Protein AF-A0A7S0SX17-F1 (afdb_monomer_lite)

Organism: NCBI:txid81844

Structure (mmCIF, N/CA/C/O backbone):
data_AF-A0A7S0SX17-F1
#
_entry.id   AF-A0A7S0SX17-F1
#
loop_
_atom_site.group_PDB
_atom_site.id
_atom_site.type_symbol
_atom_site.label_atom_id
_atom_site.label_alt_id
_atom_site.label_comp_id
_atom_site.label_asym_id
_atom_site.label_entity_id
_atom_site.label_seq_id
_atom_site.pdbx_PDB_ins_code
_atom_site.Cartn_x
_atom_site.Cartn_y
_atom_site.Cartn_z
_atom_site.occupancy
_atom_site.B_iso_or_equiv
_atom_site.auth_seq_id
_atom_site.auth_comp_id
_atom_site.auth_asym_id
_atom_site.auth_atom_id
_atom_site.pdbx_PDB_model_num
ATOM 1 N N . VAL A 1 1 ? 35.924 -8.357 -34.038 1.00 33.41 1 VAL A N 1
ATOM 2 C CA . VAL A 1 1 ? 34.863 -8.885 -33.149 1.00 33.41 1 VAL A CA 1
ATOM 3 C C . VAL A 1 1 ? 35.330 -8.650 -31.724 1.00 33.41 1 VAL A C 1
ATOM 5 O O . VAL A 1 1 ? 36.345 -9.215 -31.348 1.00 33.41 1 VAL A O 1
ATOM 8 N N . SER A 1 2 ? 34.709 -7.716 -31.000 1.00 33.75 2 SER A N 1
ATOM 9 C CA . SER A 1 2 ? 35.083 -7.429 -29.608 1.00 33.75 2 SER A CA 1
ATOM 10 C C . SER A 1 2 ? 34.476 -8.499 -28.704 1.00 33.75 2 SER A C 1
ATOM 12 O O . SER A 1 2 ? 33.278 -8.756 -28.789 1.00 33.75 2 SER A O 1
ATOM 14 N N . THR A 1 3 ? 35.296 -9.130 -27.869 1.00 36.25 3 THR A N 1
ATOM 15 C CA . THR A 1 3 ? 34.893 -10.142 -26.879 1.00 36.25 3 THR A CA 1
ATOM 16 C C . THR A 1 3 ? 34.515 -9.526 -25.528 1.00 36.25 3 THR A C 1
ATOM 18 O O . THR A 1 3 ? 34.265 -10.255 -24.573 1.00 36.25 3 THR A O 1
ATOM 21 N N . SER A 1 4 ? 34.457 -8.191 -25.426 1.00 41.22 4 SER A N 1
ATOM 22 C CA . SER A 1 4 ? 34.081 -7.502 -24.190 1.00 41.22 4 SER A CA 1
ATOM 23 C C . SER A 1 4 ? 32.562 -7.577 -23.961 1.00 41.22 4 SER A C 1
ATOM 25 O O . SER A 1 4 ? 31.801 -6.985 -24.733 1.00 41.22 4 SER A O 1
ATOM 27 N N . PRO A 1 5 ? 32.090 -8.237 -22.885 1.00 44.00 5 PRO A N 1
ATOM 28 C CA . PRO A 1 5 ? 30.663 -8.351 -22.576 1.00 44.00 5 PRO A CA 1
ATOM 29 C C . PRO A 1 5 ? 30.039 -7.026 -22.106 1.00 44.00 5 PRO A C 1
ATOM 31 O O . PRO A 1 5 ? 28.820 -6.940 -21.943 1.00 44.00 5 PRO A O 1
ATOM 34 N N . TYR A 1 6 ? 30.849 -5.986 -21.897 1.00 50.62 6 TYR A N 1
ATOM 35 C CA . TYR A 1 6 ? 30.407 -4.699 -21.363 1.00 50.62 6 TYR A CA 1
ATOM 36 C C . TYR A 1 6 ? 30.163 -3.628 -22.433 1.00 50.62 6 TYR A C 1
ATOM 38 O O . TYR A 1 6 ? 29.635 -2.575 -22.102 1.00 50.62 6 TYR A O 1
ATOM 46 N N . LEU A 1 7 ? 30.492 -3.888 -23.711 1.00 53.47 7 LEU A N 1
ATOM 47 C CA . LEU A 1 7 ? 30.305 -2.940 -24.826 1.00 53.47 7 LEU A CA 1
ATOM 48 C C . LEU A 1 7 ? 30.772 -1.504 -24.506 1.00 53.47 7 LEU A C 1
ATOM 50 O O . LEU A 1 7 ? 30.196 -0.550 -25.015 1.00 53.47 7 LEU A O 1
ATOM 54 N N . HIS A 1 8 ? 31.805 -1.326 -23.677 1.00 56.25 8 HIS A N 1
ATOM 55 C CA . HIS A 1 8 ? 32.422 -0.015 -23.494 1.00 56.25 8 HIS A CA 1
ATOM 56 C C . HIS A 1 8 ? 33.220 0.306 -24.762 1.00 56.25 8 HIS A C 1
ATOM 58 O O . HIS A 1 8 ? 34.218 -0.377 -25.024 1.00 56.25 8 HIS A O 1
ATOM 64 N N . PRO A 1 9 ? 32.804 1.285 -25.585 1.00 53.62 9 PRO A N 1
ATOM 65 C CA . PRO A 1 9 ? 33.668 1.744 -26.652 1.00 53.62 9 PRO A CA 1
ATOM 66 C C . PRO A 1 9 ? 34.863 2.464 -26.001 1.00 53.62 9 PRO A C 1
ATOM 68 O O . PRO A 1 9 ? 34.672 3.161 -24.999 1.00 53.62 9 PRO A O 1
ATOM 71 N N . PRO A 1 10 ? 36.088 2.311 -26.532 1.00 53.56 10 PRO A N 1
ATOM 72 C CA . PRO A 1 10 ? 37.210 3.175 -26.182 1.00 53.56 10 PRO A CA 1
ATOM 73 C C . PRO A 1 10 ? 36.786 4.647 -26.204 1.00 53.56 10 PRO A C 1
ATOM 75 O O . PRO A 1 10 ? 36.028 5.063 -27.088 1.00 53.56 10 PRO A O 1
ATOM 78 N N . VAL A 1 11 ? 37.254 5.432 -25.233 1.00 54.94 11 VAL A N 1
ATOM 79 C CA . VAL A 1 11 ? 36.989 6.873 -25.197 1.00 54.94 11 VAL A CA 1
ATOM 80 C C . VAL A 1 11 ? 37.566 7.488 -26.474 1.00 54.94 11 VAL A C 1
ATOM 82 O O . VAL A 1 11 ? 38.657 7.127 -26.905 1.00 54.94 11 VAL A O 1
ATOM 85 N N . LEU A 1 12 ? 36.833 8.420 -27.094 1.00 51.59 12 LEU A N 1
ATOM 86 C CA . LEU A 1 12 ? 37.165 9.022 -28.397 1.00 51.59 12 LEU A CA 1
ATOM 87 C C . LEU A 1 12 ? 38.611 9.569 -28.489 1.00 51.59 12 LEU A C 1
ATOM 89 O O . LEU A 1 12 ? 39.134 9.711 -29.589 1.00 51.59 12 LEU A O 1
ATOM 93 N N . GLY A 1 13 ? 39.247 9.874 -27.351 1.00 53.47 13 GLY A N 1
ATOM 94 C CA . GLY A 1 13 ? 40.634 10.342 -27.261 1.00 53.47 13 GLY A CA 1
ATOM 95 C C . GLY A 1 13 ? 41.709 9.297 -27.589 1.00 53.47 13 GLY A C 1
ATOM 96 O O . GLY A 1 13 ? 42.813 9.694 -27.945 1.00 53.47 13 GLY A O 1
ATOM 97 N N . ASP A 1 14 ? 41.388 8.000 -27.546 1.00 52.31 14 ASP A N 1
ATOM 98 C CA . ASP A 1 14 ? 42.347 6.904 -27.779 1.00 52.31 14 ASP A CA 1
ATOM 99 C C . ASP A 1 14 ? 42.343 6.385 -29.229 1.00 52.31 14 ASP A C 1
ATOM 101 O O . ASP A 1 14 ? 43.085 5.464 -29.575 1.00 52.31 14 ASP A O 1
ATOM 105 N N . VAL A 1 15 ? 41.493 6.943 -30.100 1.00 53.69 15 VAL A N 1
ATOM 106 C CA . VAL A 1 15 ? 41.284 6.436 -31.462 1.00 53.69 15 VAL A CA 1
ATOM 107 C C . VAL A 1 15 ? 41.756 7.470 -32.482 1.00 53.69 15 VAL A C 1
ATOM 109 O O . VAL A 1 15 ? 41.119 8.498 -32.692 1.00 53.69 15 VAL A O 1
ATOM 112 N N . GLY A 1 16 ? 42.893 7.181 -33.122 1.00 54.28 16 GLY A N 1
ATOM 113 C CA . GLY A 1 16 ? 43.602 8.092 -34.031 1.00 54.28 16 GLY A CA 1
ATOM 114 C C . GLY A 1 16 ? 42.870 8.472 -35.327 1.00 54.28 16 GLY A C 1
ATOM 115 O O . GLY A 1 16 ? 43.316 9.390 -36.009 1.00 54.28 16 GLY A O 1
ATOM 116 N N . ASP A 1 17 ? 41.746 7.827 -35.661 1.00 59.91 17 ASP A N 1
ATOM 117 C CA . ASP A 1 17 ? 40.923 8.162 -36.830 1.00 59.91 17 ASP A CA 1
ATOM 118 C C . ASP A 1 17 ? 39.440 8.331 -36.446 1.00 59.91 17 ASP A C 1
ATOM 120 O O . ASP A 1 17 ? 38.758 7.397 -36.015 1.00 59.91 17 ASP A O 1
ATOM 124 N N . LYS A 1 18 ? 38.926 9.555 -36.634 1.00 56.97 18 LYS A N 1
ATOM 125 C CA . LYS A 1 18 ? 37.533 9.941 -36.352 1.00 56.97 18 LYS A CA 1
ATOM 126 C C . LYS A 1 18 ? 36.523 9.227 -37.257 1.00 56.97 18 LYS A C 1
ATOM 128 O O . LYS A 1 18 ? 35.355 9.126 -36.884 1.00 56.97 18 LYS A O 1
ATOM 133 N N . MET A 1 19 ? 36.942 8.738 -38.427 1.00 57.16 19 MET A N 1
ATOM 134 C CA . MET A 1 19 ? 36.066 8.056 -39.388 1.00 57.16 19 MET A CA 1
ATOM 135 C C . MET A 1 19 ? 35.830 6.583 -39.041 1.00 57.16 19 MET A C 1
ATOM 137 O O . MET A 1 19 ? 34.776 6.043 -39.382 1.00 57.16 19 MET A O 1
ATOM 141 N N . THR A 1 20 ? 36.765 5.946 -38.332 1.00 60.31 20 THR A N 1
ATOM 142 C CA . THR A 1 20 ? 36.686 4.537 -37.905 1.00 60.31 20 THR A CA 1
ATOM 143 C C . THR A 1 20 ? 36.453 4.380 -36.405 1.00 60.31 20 THR A C 1
ATOM 145 O O . THR A 1 20 ? 36.571 3.275 -35.874 1.00 60.31 20 THR A O 1
ATOM 148 N N . ALA A 1 21 ? 36.141 5.477 -35.710 1.00 64.94 21 ALA A N 1
ATOM 149 C CA . ALA A 1 21 ? 35.932 5.461 -34.274 1.00 64.94 21 ALA A CA 1
ATOM 150 C C . ALA A 1 21 ? 34.792 4.495 -33.882 1.00 64.94 21 ALA A C 1
ATOM 152 O O . ALA A 1 21 ? 33.734 4.488 -34.525 1.00 64.94 21 ALA A O 1
ATOM 153 N N . PRO A 1 22 ? 34.989 3.675 -32.833 1.00 71.00 22 PRO A N 1
ATOM 154 C CA . PRO A 1 22 ? 33.958 2.787 -32.327 1.00 71.00 22 PRO A CA 1
ATOM 155 C C . PRO A 1 22 ? 32.771 3.613 -31.827 1.00 71.00 22 PRO A C 1
ATOM 157 O O . PRO A 1 22 ? 32.936 4.637 -31.165 1.00 71.00 22 PRO A O 1
ATOM 160 N N . TRP A 1 23 ? 31.562 3.155 -32.140 1.00 77.12 23 TRP A N 1
ATOM 161 C CA . TRP A 1 23 ? 30.321 3.793 -31.721 1.00 77.12 23 TRP A CA 1
ATOM 162 C C . TRP A 1 23 ? 29.440 2.808 -30.962 1.00 77.12 23 TRP A C 1
ATOM 164 O O . TRP A 1 23 ? 29.492 1.598 -31.179 1.00 77.12 23 TRP A O 1
ATOM 174 N N . VAL A 1 24 ? 28.602 3.353 -30.085 1.00 77.38 24 VAL A N 1
ATOM 175 C CA . VAL A 1 24 ? 27.534 2.627 -29.401 1.00 77.38 24 VAL A CA 1
ATOM 176 C C . VAL A 1 24 ? 26.257 3.440 -29.539 1.00 77.38 24 VAL A C 1
ATOM 178 O O . VAL A 1 24 ? 26.271 4.662 -29.398 1.00 77.38 24 VAL A O 1
ATOM 181 N N . ILE A 1 25 ? 25.164 2.751 -29.845 1.00 82.44 25 ILE A N 1
ATOM 182 C CA . ILE A 1 25 ? 23.817 3.316 -29.903 1.00 82.44 25 ILE A CA 1
ATOM 183 C C . ILE A 1 25 ? 22.886 2.439 -29.082 1.00 82.44 25 ILE A C 1
ATOM 185 O O . ILE A 1 25 ? 23.048 1.218 -29.046 1.00 82.44 25 ILE A O 1
ATOM 189 N N . VAL A 1 26 ? 21.885 3.061 -28.471 1.00 83.50 26 VAL A N 1
ATOM 190 C CA . VAL A 1 26 ? 20.726 2.347 -27.943 1.00 83.50 26 VAL A CA 1
ATOM 191 C C . VAL A 1 26 ? 19.595 2.534 -28.942 1.00 83.50 26 VAL A C 1
ATOM 193 O O . VAL A 1 26 ? 19.266 3.662 -29.319 1.00 83.50 26 VAL A O 1
ATOM 196 N N . ALA A 1 27 ? 19.024 1.429 -29.405 1.00 86.44 27 ALA A N 1
ATOM 197 C CA . ALA A 1 27 ? 17.946 1.436 -30.377 1.00 86.44 27 ALA A CA 1
ATOM 198 C C . ALA A 1 27 ? 16.878 0.408 -29.992 1.00 86.44 27 ALA A C 1
ATOM 200 O O . ALA A 1 27 ? 17.189 -0.662 -29.472 1.00 86.44 27 ALA A O 1
ATOM 201 N N . GLN A 1 28 ? 15.624 0.753 -30.248 1.00 86.00 28 GLN A N 1
ATOM 202 C CA . GLN A 1 28 ? 14.467 -0.112 -30.084 1.00 86.00 28 GLN A CA 1
ATOM 203 C C . GLN A 1 28 ? 14.167 -0.780 -31.421 1.00 86.00 28 GLN A C 1
ATOM 205 O O . GLN A 1 28 ? 14.070 -0.099 -32.439 1.00 86.00 28 GLN A O 1
ATOM 210 N N . SER A 1 29 ? 13.997 -2.098 -31.428 1.00 87.19 29 SER A N 1
ATOM 211 C CA . SER A 1 29 ? 13.509 -2.788 -32.620 1.00 87.19 29 SER A CA 1
ATOM 212 C C . SER A 1 29 ? 12.057 -2.403 -32.900 1.00 87.19 29 SER A C 1
ATOM 214 O O . SER A 1 29 ? 11.239 -2.416 -31.982 1.00 87.19 29 SER A O 1
ATOM 216 N N . LEU A 1 30 ? 11.734 -2.074 -34.151 1.00 84.88 30 LEU A N 1
ATOM 217 C CA . LEU A 1 30 ? 10.350 -1.818 -34.573 1.00 84.88 30 LEU A CA 1
ATOM 218 C C . LEU A 1 30 ? 9.567 -3.119 -34.798 1.00 84.88 30 LEU A C 1
ATOM 220 O O . LEU A 1 30 ? 8.344 -3.127 -34.711 1.00 84.88 30 LEU A O 1
ATOM 224 N N . TRP A 1 31 ? 10.282 -4.222 -35.030 1.00 77.06 31 TRP A N 1
ATOM 225 C CA . TRP A 1 31 ? 9.727 -5.555 -35.263 1.00 77.06 31 TRP A CA 1
ATOM 226 C C . TRP A 1 31 ? 10.228 -6.549 -34.209 1.00 77.06 31 TRP A C 1
ATOM 228 O O . TRP A 1 31 ? 11.266 -6.340 -33.582 1.00 77.06 31 TRP A O 1
ATOM 238 N N . HIS A 1 32 ? 9.534 -7.673 -34.021 1.00 70.12 32 HIS A N 1
ATOM 239 C CA . HIS A 1 32 ? 9.945 -8.699 -33.048 1.00 70.12 32 HIS A CA 1
ATOM 240 C C . HIS A 1 32 ? 11.244 -9.441 -33.426 1.00 70.12 32 HIS A C 1
ATOM 242 O O . HIS A 1 32 ? 11.773 -10.197 -32.613 1.00 70.12 32 HIS A O 1
ATOM 248 N N . GLY A 1 33 ? 11.777 -9.224 -34.631 1.00 74.12 33 GLY A N 1
ATOM 249 C CA . GLY A 1 33 ? 13.029 -9.812 -35.097 1.00 74.12 33 GLY A CA 1
ATOM 250 C C . GLY A 1 33 ? 13.364 -9.410 -36.536 1.00 74.12 33 GLY A C 1
ATOM 251 O O . GLY A 1 33 ? 12.630 -8.617 -37.130 1.00 74.12 33 GLY A O 1
ATOM 252 N N . PRO A 1 34 ? 14.477 -9.925 -37.089 1.00 81.50 34 PRO A N 1
ATOM 253 C CA . PRO A 1 34 ? 14.842 -9.703 -38.482 1.00 81.50 34 PRO A CA 1
ATOM 254 C C . PRO A 1 34 ? 13.783 -10.268 -39.436 1.00 81.50 34 PRO A C 1
ATOM 256 O O . PRO A 1 34 ? 13.166 -11.295 -39.148 1.00 81.50 34 PRO A O 1
ATOM 259 N N . ASP A 1 35 ? 13.594 -9.620 -40.582 1.00 85.25 35 ASP A N 1
ATOM 260 C CA . ASP A 1 35 ? 12.734 -10.121 -41.652 1.00 85.25 35 ASP A CA 1
ATOM 261 C C . ASP A 1 35 ? 13.340 -11.352 -42.361 1.00 85.25 35 ASP A C 1
ATOM 263 O O . ASP A 1 35 ? 14.441 -11.813 -42.049 1.00 85.25 35 ASP A O 1
ATOM 267 N N . GLN A 1 36 ? 12.632 -11.880 -43.366 1.00 86.12 36 GLN A N 1
ATOM 268 C CA . GLN A 1 36 ? 13.098 -13.023 -44.168 1.00 86.12 36 GLN A CA 1
ATOM 269 C C . GLN A 1 36 ? 14.420 -12.754 -44.913 1.00 86.12 36 GLN A C 1
ATOM 271 O O . GLN A 1 36 ? 15.071 -13.690 -45.372 1.00 86.12 36 GLN A O 1
ATOM 276 N N . THR A 1 37 ? 14.830 -11.489 -45.032 1.00 86.31 37 THR A N 1
ATOM 277 C CA . THR A 1 37 ? 16.087 -11.055 -45.655 1.00 86.31 37 THR A CA 1
ATOM 278 C C . THR A 1 37 ? 17.178 -10.723 -44.631 1.00 86.31 37 THR A C 1
ATOM 280 O O . THR A 1 37 ? 18.261 -10.275 -45.008 1.00 86.31 37 THR A O 1
ATOM 283 N N . GLY A 1 38 ? 16.919 -10.951 -43.338 1.00 84.12 38 GLY A N 1
ATOM 284 C CA . GLY A 1 38 ? 17.841 -10.657 -42.242 1.00 84.12 38 GLY A CA 1
ATOM 285 C C . GLY A 1 38 ? 17.944 -9.170 -41.892 1.00 84.12 38 GLY A C 1
ATOM 286 O O . GLY A 1 38 ? 18.874 -8.780 -41.184 1.00 84.12 38 GLY A O 1
ATOM 287 N N . LYS A 1 39 ? 17.026 -8.324 -42.373 1.00 86.69 39 LYS A N 1
ATOM 288 C CA . LYS A 1 39 ? 16.999 -6.890 -42.055 1.00 86.69 39 LYS A CA 1
ATOM 289 C C . LYS A 1 39 ? 16.200 -6.640 -40.786 1.00 86.69 39 LYS A C 1
ATOM 291 O O . LYS A 1 39 ? 15.155 -7.241 -40.570 1.00 86.69 39 LYS A O 1
ATOM 296 N N . LEU A 1 40 ? 16.683 -5.709 -39.970 1.00 86.88 40 LEU A N 1
ATOM 297 C CA . LEU A 1 40 ? 16.018 -5.260 -38.754 1.00 86.88 40 LEU A CA 1
ATOM 298 C C . LEU A 1 40 ? 15.850 -3.746 -38.813 1.00 86.88 40 LEU A C 1
ATOM 300 O O . LEU A 1 40 ? 16.839 -3.017 -38.907 1.00 86.88 40 LEU A O 1
ATOM 304 N N . GLU A 1 41 ? 14.612 -3.273 -38.736 1.00 89.88 41 GLU A N 1
ATOM 305 C CA . GLU A 1 41 ? 14.352 -1.847 -38.569 1.00 89.88 41 GLU A CA 1
ATOM 306 C C . GLU A 1 41 ? 14.377 -1.475 -37.093 1.00 89.88 41 GLU A C 1
ATOM 308 O O . GLU A 1 41 ? 13.789 -2.152 -36.244 1.00 89.88 41 GLU A O 1
ATOM 313 N N . VAL A 1 42 ? 15.059 -0.374 -36.789 1.00 90.00 42 VAL A N 1
ATOM 314 C CA . VAL A 1 42 ? 15.241 0.095 -35.420 1.00 90.00 42 VAL A CA 1
ATOM 315 C C . VAL A 1 42 ? 14.974 1.593 -35.321 1.00 90.00 42 VAL A C 1
ATOM 317 O O . VAL A 1 42 ? 15.343 2.371 -36.201 1.00 90.00 42 VAL A O 1
ATOM 320 N N . LYS A 1 43 ? 14.372 2.012 -34.210 1.00 89.06 43 LYS A N 1
ATOM 321 C CA . LYS A 1 43 ? 14.251 3.406 -33.788 1.00 89.06 43 LYS A CA 1
ATOM 322 C C . LYS A 1 43 ? 15.385 3.727 -32.825 1.00 89.06 43 LYS A C 1
ATOM 324 O O . LYS A 1 43 ? 15.522 3.082 -31.789 1.00 89.06 43 LYS A O 1
ATOM 329 N N . LEU A 1 44 ? 16.198 4.731 -33.142 1.00 87.75 44 LEU A N 1
ATOM 330 C CA . LEU A 1 44 ? 17.251 5.180 -32.231 1.00 87.75 44 LEU A CA 1
ATOM 331 C C . LEU A 1 44 ? 16.625 5.819 -30.982 1.00 87.75 44 LEU A C 1
ATOM 333 O O . LEU A 1 44 ? 15.793 6.717 -31.101 1.00 87.75 44 LEU A O 1
ATOM 337 N N . LEU A 1 45 ? 17.029 5.352 -29.800 1.00 81.81 45 LEU A N 1
ATOM 338 C CA . LEU A 1 45 ? 16.655 5.941 -28.509 1.00 81.81 45 LEU A CA 1
ATOM 339 C C . LEU A 1 45 ? 17.695 6.964 -28.031 1.00 81.81 45 LEU A C 1
ATOM 341 O O . LEU A 1 45 ? 17.381 7.851 -27.246 1.00 81.81 45 LEU A O 1
ATOM 345 N N . THR A 1 46 ? 18.930 6.862 -28.527 1.00 82.06 46 THR A N 1
ATOM 346 C CA . THR A 1 46 ? 20.002 7.845 -28.318 1.00 82.06 46 THR A CA 1
ATOM 347 C C . THR A 1 46 ? 20.255 8.666 -29.584 1.00 82.06 46 THR A C 1
ATOM 349 O O . THR A 1 46 ? 20.011 8.164 -30.686 1.00 82.06 46 THR A O 1
ATOM 352 N N . PRO A 1 47 ? 20.810 9.890 -29.477 1.00 83.31 47 PRO A N 1
ATOM 353 C CA . PRO A 1 47 ? 21.222 10.665 -30.644 1.00 83.31 47 PRO A CA 1
ATOM 354 C C . PRO A 1 47 ? 22.124 9.858 -31.583 1.00 83.31 47 PRO A C 1
ATOM 356 O O . PRO A 1 47 ? 22.998 9.111 -31.137 1.00 83.31 47 PRO A O 1
ATOM 359 N N . LYS A 1 48 ? 21.925 10.021 -32.895 1.00 83.75 48 LYS A N 1
ATOM 360 C CA . LYS A 1 48 ? 22.752 9.358 -33.908 1.00 83.75 48 LYS A CA 1
ATOM 361 C C . LYS A 1 48 ? 24.214 9.821 -33.763 1.00 83.75 48 LYS A C 1
ATOM 363 O O . LYS A 1 48 ? 24.454 11.032 -33.782 1.00 83.75 48 LYS A O 1
ATOM 368 N N . PRO A 1 49 ? 25.192 8.904 -33.644 1.00 80.44 49 PRO A N 1
ATOM 369 C CA . PRO A 1 49 ? 26.604 9.262 -33.602 1.00 80.44 49 PRO A CA 1
ATOM 370 C C . PRO A 1 49 ? 27.009 10.096 -34.819 1.00 80.44 49 PRO A C 1
ATOM 372 O O . PRO A 1 49 ? 26.530 9.868 -35.931 1.00 80.44 49 PRO A O 1
ATOM 375 N N . ARG A 1 50 ? 27.924 11.051 -34.612 1.00 74.56 50 ARG A N 1
ATOM 376 C CA . ARG A 1 50 ? 28.394 11.961 -35.673 1.00 74.56 50 ARG A CA 1
ATOM 377 C C . ARG A 1 50 ? 29.122 11.236 -36.813 1.00 74.56 50 ARG A C 1
ATOM 379 O O . ARG A 1 50 ? 29.194 11.765 -37.918 1.00 74.56 50 ARG A O 1
ATOM 386 N N . HIS A 1 51 ? 29.642 10.037 -36.548 1.00 76.44 51 HIS A N 1
ATOM 387 C CA . HIS A 1 51 ? 30.420 9.226 -37.484 1.00 76.44 51 HIS A CA 1
ATOM 388 C C . HIS A 1 51 ? 30.010 7.747 -37.392 1.00 76.44 51 HIS A C 1
ATOM 390 O O . HIS A 1 51 ? 29.383 7.326 -36.421 1.00 76.44 51 HIS A O 1
ATOM 396 N N . GLY A 1 52 ? 30.356 6.952 -38.407 1.00 74.88 52 GLY A N 1
ATOM 397 C CA . GLY A 1 52 ? 30.280 5.484 -38.362 1.00 74.88 52 GLY A CA 1
ATOM 398 C C . GLY A 1 52 ? 28.891 4.839 -38.496 1.00 74.88 52 GLY A C 1
ATOM 399 O O . GLY A 1 52 ? 28.833 3.671 -38.880 1.00 74.88 52 GLY A O 1
ATOM 400 N N . VAL A 1 53 ? 27.794 5.571 -38.249 1.00 80.25 53 VAL A N 1
ATOM 401 C CA . VAL A 1 53 ? 26.410 5.063 -38.361 1.00 80.25 53 VAL A CA 1
ATOM 402 C C . VAL A 1 53 ? 25.732 5.557 -39.642 1.00 80.25 53 VAL A C 1
ATOM 404 O O . VAL A 1 53 ? 25.497 6.756 -39.826 1.00 80.25 53 VAL A O 1
ATOM 407 N N . ARG A 1 54 ? 25.362 4.626 -40.526 1.00 83.31 54 ARG A N 1
ATOM 408 C CA . ARG A 1 54 ? 24.609 4.898 -41.770 1.00 83.31 54 ARG A CA 1
ATOM 409 C C . ARG A 1 54 ? 23.118 4.584 -41.598 1.00 83.31 54 ARG A C 1
ATOM 411 O O . ARG A 1 54 ? 22.726 3.951 -40.629 1.00 83.31 54 ARG A O 1
ATOM 418 N N . ASN A 1 55 ? 22.281 5.033 -42.539 1.00 84.12 55 ASN A N 1
ATOM 419 C CA . ASN A 1 55 ? 20.841 4.710 -42.526 1.00 84.12 55 ASN A CA 1
ATOM 420 C C . ASN A 1 55 ? 20.580 3.221 -42.814 1.00 84.12 55 ASN A C 1
ATOM 422 O O . ASN A 1 55 ? 19.603 2.659 -42.340 1.00 84.12 55 ASN A O 1
ATOM 426 N N . THR A 1 56 ? 21.477 2.584 -43.569 1.00 85.12 56 THR A N 1
ATOM 427 C CA . THR A 1 56 ? 21.487 1.142 -43.814 1.00 85.12 56 THR A CA 1
ATOM 428 C C . THR A 1 56 ? 22.917 0.658 -43.651 1.00 85.12 56 THR A C 1
ATOM 430 O O . THR A 1 56 ? 23.839 1.224 -44.245 1.00 85.12 56 THR A O 1
ATOM 433 N N . GLN A 1 57 ? 23.119 -0.350 -42.809 1.00 85.31 57 GLN A N 1
ATOM 434 C CA . GLN A 1 57 ? 24.445 -0.834 -42.454 1.00 85.31 57 GLN A CA 1
ATOM 435 C C . GLN A 1 57 ? 24.377 -2.299 -42.052 1.00 85.31 57 GLN A C 1
ATOM 437 O O . GLN A 1 57 ? 23.530 -2.685 -41.250 1.00 85.31 57 GLN A O 1
ATOM 442 N N . SER A 1 58 ? 25.301 -3.097 -42.576 1.00 83.62 58 SER A N 1
ATOM 443 C CA . SER A 1 58 ? 25.488 -4.464 -42.108 1.00 83.62 58 SER A CA 1
ATOM 444 C C . SER A 1 58 ? 26.171 -4.443 -40.745 1.00 83.62 58 SER A C 1
ATOM 446 O O . SER A 1 58 ? 27.234 -3.837 -40.581 1.00 83.62 58 SER A O 1
ATOM 448 N N . VAL A 1 59 ? 25.564 -5.118 -39.775 1.00 80.56 59 VAL A N 1
ATOM 449 C CA . VAL A 1 59 ? 26.142 -5.367 -38.454 1.00 80.56 59 VAL A CA 1
ATOM 450 C C . VAL A 1 59 ? 26.309 -6.870 -38.279 1.00 80.56 59 VAL A C 1
ATOM 452 O O . VAL A 1 59 ? 25.425 -7.643 -38.631 1.00 80.56 59 VAL A O 1
ATOM 455 N N . TYR A 1 60 ? 27.463 -7.292 -37.768 1.00 79.06 60 TYR A N 1
ATOM 456 C CA . TYR A 1 60 ? 27.782 -8.717 -37.618 1.00 79.06 60 TYR A CA 1
ATOM 457 C C . TYR A 1 60 ? 27.332 -9.289 -36.271 1.00 79.06 60 TYR A C 1
ATOM 459 O O . TYR A 1 60 ? 27.167 -10.495 -36.134 1.00 79.06 60 TYR A O 1
ATOM 467 N N . ALA A 1 61 ? 27.155 -8.426 -35.271 1.00 74.44 61 ALA A N 1
ATOM 468 C CA . ALA A 1 61 ? 26.671 -8.794 -33.951 1.00 74.44 61 ALA A CA 1
ATOM 469 C C . ALA A 1 61 ? 25.936 -7.605 -33.328 1.00 74.44 61 ALA A C 1
ATOM 471 O O . ALA A 1 61 ? 26.363 -6.458 -33.474 1.00 74.44 61 ALA A O 1
ATOM 472 N N . ALA A 1 62 ? 24.855 -7.894 -32.611 1.00 78.06 62 ALA A N 1
ATOM 473 C CA . ALA A 1 62 ? 24.110 -6.929 -31.819 1.00 78.06 62 ALA A CA 1
ATOM 474 C C . ALA A 1 62 ? 23.740 -7.567 -30.478 1.00 78.06 62 ALA A C 1
ATOM 476 O O . ALA A 1 62 ? 23.469 -8.766 -30.405 1.00 78.06 62 ALA A O 1
ATOM 477 N N . ARG A 1 63 ? 23.728 -6.766 -29.412 1.00 78.00 63 ARG A N 1
ATOM 478 C CA . ARG A 1 63 ? 23.225 -7.196 -28.108 1.00 78.00 63 ARG A CA 1
ATOM 479 C C . ARG A 1 63 ? 21.766 -6.784 -28.000 1.00 78.00 63 ARG A C 1
ATOM 481 O O . ARG A 1 63 ? 21.465 -5.597 -28.056 1.00 78.00 63 ARG A O 1
ATOM 488 N N . ALA A 1 64 ? 20.891 -7.763 -27.823 1.00 78.44 64 ALA A N 1
ATOM 489 C CA . ALA A 1 64 ? 19.472 -7.542 -27.593 1.00 78.44 64 ALA A CA 1
ATOM 490 C C . ALA A 1 64 ? 19.095 -7.982 -26.176 1.00 78.44 64 ALA A C 1
ATOM 492 O O . ALA A 1 64 ? 19.665 -8.927 -25.630 1.00 78.44 64 ALA A O 1
ATOM 493 N N . PHE A 1 65 ? 18.125 -7.295 -25.589 1.00 79.81 65 PHE A N 1
ATOM 494 C CA . PHE A 1 65 ? 17.430 -7.712 -24.378 1.00 79.81 65 PHE A CA 1
ATOM 495 C C . PHE A 1 65 ? 15.961 -7.315 -24.521 1.00 79.81 65 PHE A C 1
ATOM 497 O O . PHE A 1 65 ? 15.647 -6.339 -25.203 1.00 79.81 65 PHE A O 1
ATOM 504 N N . ASN A 1 66 ? 15.056 -8.085 -23.919 1.00 80.88 66 ASN A N 1
ATOM 505 C CA . ASN A 1 66 ? 13.649 -7.710 -23.902 1.00 80.88 66 ASN A CA 1
ATOM 506 C C . ASN A 1 66 ? 13.420 -6.688 -22.786 1.00 80.88 66 ASN A C 1
ATOM 508 O O . ASN A 1 66 ? 13.576 -7.009 -21.611 1.00 80.88 66 ASN A O 1
ATOM 512 N N . ALA A 1 67 ? 13.050 -5.473 -23.175 1.00 79.00 67 ALA A N 1
ATOM 513 C CA . ALA A 1 67 ? 12.623 -4.414 -22.269 1.00 79.00 67 ALA A CA 1
ATOM 514 C C . ALA A 1 67 ? 11.356 -3.711 -22.768 1.00 79.00 67 ALA A C 1
ATOM 516 O O . ALA A 1 67 ? 11.129 -2.561 -22.413 1.00 79.00 67 ALA A O 1
ATOM 517 N N . GLY A 1 68 ? 10.542 -4.383 -23.596 1.00 79.50 68 GLY A N 1
ATOM 518 C CA . GLY A 1 68 ? 9.312 -3.802 -24.150 1.00 79.50 68 GLY A CA 1
ATOM 519 C C . GLY A 1 68 ? 8.394 -3.281 -23.046 1.00 79.50 68 GLY A C 1
ATOM 520 O O . GLY A 1 68 ? 8.141 -2.086 -22.981 1.00 79.50 68 GLY A O 1
ATOM 521 N N . ASN A 1 69 ? 8.048 -4.151 -22.092 1.00 79.94 69 ASN A N 1
ATOM 522 C CA . ASN A 1 69 ? 7.203 -3.781 -20.953 1.00 79.94 69 ASN A CA 1
ATOM 523 C C . ASN A 1 69 ? 7.786 -2.613 -20.145 1.00 79.94 69 ASN A C 1
ATOM 525 O O . ASN A 1 69 ? 7.065 -1.695 -19.785 1.00 79.94 69 ASN A O 1
ATOM 529 N N . THR A 1 70 ? 9.096 -2.618 -19.891 1.00 81.00 70 THR A N 1
ATOM 530 C CA . THR A 1 70 ? 9.761 -1.547 -19.136 1.00 81.00 70 THR A CA 1
ATOM 531 C C . THR A 1 70 ? 9.759 -0.219 -19.900 1.00 81.00 70 THR A C 1
ATOM 533 O O . THR A 1 70 ? 9.590 0.839 -19.302 1.00 81.00 70 THR A O 1
ATOM 536 N N . LEU A 1 71 ? 9.931 -0.245 -21.225 1.00 81.38 71 LEU A N 1
ATOM 537 C CA . LEU A 1 71 ? 9.827 0.953 -22.061 1.00 81.38 71 LEU A CA 1
ATOM 538 C C . LEU A 1 71 ? 8.393 1.485 -22.100 1.00 81.38 71 LEU A C 1
ATOM 540 O O . LEU A 1 71 ? 8.206 2.697 -22.017 1.00 81.38 71 LEU A O 1
ATOM 544 N N . ASP A 1 72 ? 7.402 0.599 -22.176 1.00 83.88 72 ASP A N 1
ATOM 545 C CA . ASP A 1 72 ? 5.989 0.969 -22.119 1.00 83.88 72 ASP A CA 1
ATOM 546 C C . ASP A 1 72 ? 5.631 1.561 -20.748 1.00 83.88 72 ASP A C 1
ATOM 548 O O . ASP 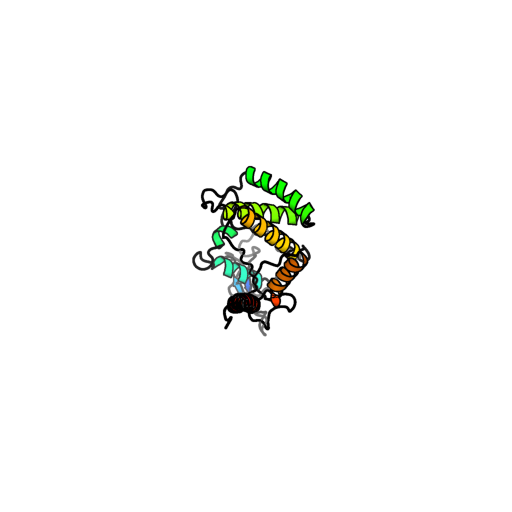A 1 72 ? 4.931 2.568 -20.673 1.00 83.88 72 ASP A O 1
ATOM 552 N N . GLU A 1 73 ? 6.165 1.008 -19.656 1.00 84.62 73 GLU A N 1
ATOM 553 C CA . GLU A 1 73 ? 6.055 1.582 -18.310 1.00 84.62 73 GLU A CA 1
ATOM 554 C C . GLU A 1 73 ? 6.636 2.999 -18.260 1.00 84.62 73 GLU A C 1
ATOM 556 O O . GLU A 1 73 ? 5.948 3.918 -17.819 1.00 84.62 73 GLU A O 1
ATOM 561 N N . PHE A 1 74 ? 7.858 3.212 -18.762 1.00 84.19 74 PHE A N 1
ATOM 562 C CA . PHE A 1 74 ? 8.457 4.549 -18.813 1.00 84.19 74 PHE A CA 1
ATOM 563 C C . PHE A 1 74 ? 7.648 5.522 -19.669 1.00 84.19 74 PHE A C 1
ATOM 565 O O . PHE A 1 74 ? 7.470 6.671 -19.270 1.00 84.19 74 PHE A O 1
ATOM 572 N N . ALA A 1 75 ? 7.148 5.078 -20.823 1.00 84.56 75 ALA A N 1
ATOM 573 C CA . ALA A 1 75 ? 6.304 5.895 -21.685 1.00 84.56 75 ALA A CA 1
ATOM 574 C C . ALA A 1 75 ? 4.997 6.278 -20.980 1.00 84.56 75 ALA A C 1
ATOM 576 O O . ALA A 1 75 ? 4.600 7.441 -21.027 1.00 84.56 75 ALA A O 1
ATOM 577 N N . ASN A 1 76 ? 4.378 5.332 -20.269 1.00 84.62 76 ASN A N 1
ATOM 578 C CA . ASN A 1 76 ? 3.190 5.585 -19.463 1.00 84.62 76 ASN A CA 1
ATOM 579 C C . ASN A 1 76 ? 3.478 6.616 -18.374 1.00 84.62 76 ASN A C 1
ATOM 581 O O . ASN A 1 76 ? 2.729 7.580 -18.280 1.00 84.62 76 ASN A O 1
ATOM 585 N N . VAL A 1 77 ? 4.564 6.459 -17.602 1.00 83.12 77 VAL A N 1
ATOM 586 C CA . VAL A 1 77 ? 4.970 7.422 -16.560 1.00 83.12 77 VAL A CA 1
ATOM 587 C C . VAL A 1 77 ? 5.237 8.807 -17.150 1.00 83.12 77 VAL A C 1
ATOM 589 O O . VAL A 1 77 ? 4.781 9.803 -16.595 1.00 83.12 77 VAL A O 1
ATOM 592 N N . ALA A 1 78 ? 5.939 8.885 -18.281 1.00 83.25 78 ALA A N 1
ATOM 593 C CA . ALA A 1 78 ? 6.263 10.150 -18.938 1.00 83.25 78 ALA A CA 1
ATOM 594 C C . ALA A 1 78 ? 5.031 10.872 -19.510 1.00 83.25 78 ALA A C 1
ATOM 596 O O . ALA A 1 78 ? 5.052 12.093 -19.640 1.00 83.25 78 ALA A O 1
ATOM 597 N N . ALA A 1 79 ? 3.976 10.130 -19.852 1.00 84.56 79 ALA A N 1
ATOM 598 C CA . ALA A 1 79 ? 2.711 10.672 -20.338 1.00 84.56 79 ALA A CA 1
ATOM 599 C C . ALA A 1 79 ? 1.701 10.984 -19.216 1.00 84.56 79 ALA A C 1
ATOM 601 O O . ALA A 1 79 ? 0.604 11.457 -19.512 1.00 84.56 79 ALA A O 1
ATOM 602 N N . MET A 1 80 ? 2.022 10.705 -17.944 1.00 82.69 80 MET A N 1
ATOM 603 C CA . MET A 1 80 ? 1.113 10.993 -16.830 1.00 82.69 80 MET A CA 1
ATOM 604 C C . MET A 1 80 ? 0.976 12.500 -16.615 1.00 82.69 80 MET A C 1
ATOM 606 O O . MET A 1 80 ? 1.964 13.225 -16.518 1.00 82.69 80 MET A O 1
ATOM 610 N N . GLU A 1 81 ? -0.264 12.956 -16.452 1.00 80.12 81 GLU A N 1
ATOM 611 C CA . GLU A 1 81 ? -0.581 14.334 -16.088 1.00 80.12 81 GLU A CA 1
ATOM 612 C C . GLU A 1 81 ? -1.273 14.394 -14.725 1.00 80.12 81 GLU A C 1
ATOM 614 O O . GLU A 1 81 ? -1.946 13.459 -14.292 1.00 80.12 81 GLU A O 1
ATOM 619 N N . MET A 1 82 ? -1.182 15.549 -14.067 1.00 77.25 82 MET A N 1
ATOM 620 C CA . MET A 1 82 ? -1.835 15.812 -12.779 1.00 77.25 82 MET A CA 1
ATOM 621 C C . MET A 1 82 ? -3.347 15.603 -12.779 1.00 77.25 82 MET A C 1
ATOM 623 O O . MET A 1 82 ? -3.935 15.225 -11.767 1.00 77.25 82 MET A O 1
ATOM 627 N N . THR A 1 83 ? -3.972 15.871 -13.918 1.00 81.44 83 THR A N 1
ATOM 628 C CA . THR A 1 83 ? -5.415 15.762 -14.142 1.00 81.44 83 THR A CA 1
ATOM 629 C C . THR A 1 83 ? -5.882 14.309 -14.169 1.00 81.44 83 THR A C 1
ATOM 631 O O . THR A 1 83 ? -7.000 14.015 -13.752 1.00 81.44 83 THR A O 1
ATOM 634 N N . THR A 1 84 ? -5.027 13.400 -14.636 1.00 80.06 84 THR A N 1
ATOM 635 C CA . THR A 1 84 ? -5.321 11.970 -14.776 1.00 80.06 84 THR A CA 1
ATOM 636 C C . THR A 1 84 ? -4.775 11.151 -13.607 1.00 80.06 84 THR A C 1
ATOM 638 O O . THR A 1 84 ? -5.366 10.132 -13.251 1.00 80.06 84 THR A O 1
ATOM 641 N N . PHE A 1 85 ? -3.710 11.622 -12.949 1.00 80.38 85 PHE A N 1
ATOM 642 C CA . PHE A 1 85 ? -3.049 10.951 -11.829 1.00 80.38 85 PHE A CA 1
ATOM 643 C C . PHE A 1 85 ? -2.815 11.910 -10.648 1.00 80.38 85 PHE A C 1
ATOM 645 O O . PHE A 1 85 ? -1.693 12.361 -10.419 1.00 80.38 85 PHE A O 1
ATOM 652 N N . PRO A 1 86 ? -3.841 12.193 -9.826 1.00 80.88 86 PRO A N 1
ATOM 653 C CA . PRO A 1 86 ? -3.736 13.169 -8.736 1.00 80.88 86 PRO A CA 1
ATOM 654 C C . PRO A 1 86 ? -2.724 12.779 -7.646 1.00 80.88 86 PRO A C 1
ATOM 656 O O . PRO A 1 86 ? -2.226 13.643 -6.932 1.00 80.88 86 PRO A O 1
ATOM 659 N N . LEU A 1 87 ? -2.383 11.490 -7.524 1.00 83.56 87 LEU A N 1
ATOM 660 C CA . LEU A 1 87 ? -1.378 11.007 -6.568 1.00 83.56 87 LEU A CA 1
ATOM 661 C C . LEU A 1 87 ? 0.068 11.172 -7.061 1.00 83.56 87 LEU A C 1
ATOM 663 O O . LEU A 1 87 ? 0.999 10.982 -6.281 1.00 83.56 87 LEU A O 1
ATOM 667 N N . PHE A 1 88 ? 0.272 11.518 -8.334 1.00 78.75 88 PHE A N 1
ATOM 668 C CA . PHE A 1 88 ? 1.586 11.548 -8.973 1.00 78.75 88 PHE A CA 1
ATOM 669 C C . PHE A 1 88 ? 2.626 12.429 -8.249 1.00 78.75 88 PHE A C 1
ATOM 671 O O . PHE A 1 88 ? 3.720 11.920 -7.995 1.00 78.75 88 PHE A O 1
ATOM 678 N N . PRO A 1 89 ? 2.333 13.675 -7.809 1.00 74.81 89 PRO A N 1
ATOM 679 C CA . PRO A 1 89 ? 3.312 14.501 -7.093 1.00 74.81 89 PRO A CA 1
ATOM 680 C C . PRO A 1 89 ? 3.732 13.910 -5.765 1.00 74.81 89 PRO A C 1
ATOM 682 O O . PRO A 1 89 ? 4.824 14.181 -5.292 1.00 74.81 89 PRO A O 1
ATOM 685 N N . HIS A 1 90 ? 2.853 13.127 -5.150 1.00 79.38 90 HIS A N 1
ATOM 686 C CA . HIS A 1 90 ? 3.111 12.530 -3.850 1.00 79.38 90 HIS A CA 1
ATOM 687 C C . HIS A 1 90 ? 3.920 11.235 -3.965 1.00 79.38 90 HIS A C 1
ATOM 689 O O . HIS A 1 90 ? 4.444 10.760 -2.964 1.00 79.38 90 HIS A O 1
ATOM 695 N N . ILE A 1 91 ? 4.011 10.659 -5.170 1.00 82.44 91 ILE A N 1
ATOM 696 C CA . ILE A 1 91 ? 4.754 9.426 -5.450 1.00 82.44 91 ILE A CA 1
ATOM 697 C C . ILE A 1 91 ? 6.104 9.722 -6.114 1.00 82.44 91 ILE A C 1
ATOM 699 O O . ILE A 1 91 ? 7.106 9.134 -5.718 1.00 82.44 91 ILE A O 1
ATOM 703 N N . LEU A 1 92 ? 6.137 10.602 -7.122 1.00 80.00 92 LEU A N 1
ATOM 704 C CA . LEU A 1 92 ? 7.345 10.914 -7.903 1.00 80.00 92 LEU A CA 1
ATOM 705 C C . LEU A 1 92 ? 7.910 12.317 -7.643 1.00 80.00 92 LEU A C 1
ATOM 707 O O . LEU A 1 92 ? 8.997 12.631 -8.128 1.00 80.00 92 LEU A O 1
ATOM 711 N N . GLY A 1 93 ? 7.182 13.172 -6.922 1.00 76.38 93 GLY A N 1
ATOM 712 C CA . GLY A 1 93 ? 7.663 14.492 -6.523 1.00 76.38 93 GLY A CA 1
ATOM 713 C C . GLY A 1 93 ? 8.504 14.454 -5.247 1.00 76.38 93 GLY A C 1
ATOM 714 O O . GLY A 1 93 ? 8.718 13.406 -4.638 1.00 76.38 93 GLY A O 1
ATOM 715 N N . GLY A 1 94 ? 8.991 15.626 -4.837 1.00 75.75 94 GLY A N 1
ATOM 716 C CA . GLY A 1 94 ? 9.619 15.780 -3.525 1.00 75.75 94 GLY A CA 1
ATOM 717 C C . GLY A 1 94 ? 8.615 15.529 -2.390 1.00 75.75 94 GLY A C 1
ATOM 718 O O . GLY A 1 94 ? 7.409 15.700 -2.598 1.00 75.75 94 GLY A O 1
ATOM 719 N N . PRO A 1 95 ? 9.084 15.137 -1.193 1.00 76.00 95 PRO A N 1
ATOM 720 C CA . PRO A 1 95 ? 8.204 14.942 -0.047 1.00 76.00 95 PRO A CA 1
ATOM 721 C C . PRO A 1 95 ? 7.431 16.234 0.257 1.00 76.00 95 PRO A C 1
ATOM 723 O O . PRO A 1 95 ? 7.992 17.328 0.219 1.00 76.00 95 PRO A O 1
ATOM 726 N N . LEU A 1 96 ? 6.135 16.103 0.554 1.00 76.69 96 LEU A N 1
ATOM 727 C CA . LEU A 1 96 ? 5.284 17.230 0.955 1.00 76.69 96 LEU A CA 1
ATOM 728 C C . LEU A 1 96 ? 5.665 17.769 2.329 1.00 76.69 96 LEU A C 1
ATOM 730 O O . LEU A 1 96 ? 5.476 18.948 2.617 1.00 76.69 96 LEU A O 1
ATOM 734 N N . VAL A 1 97 ? 6.130 16.862 3.181 1.00 80.94 97 VAL A N 1
ATOM 735 C CA . VAL A 1 97 ? 6.458 17.123 4.571 1.00 80.94 97 VAL A CA 1
ATOM 736 C C . VAL A 1 97 ? 7.883 16.657 4.806 1.00 80.94 97 VAL A C 1
ATOM 738 O O . VAL A 1 97 ? 8.231 15.524 4.463 1.00 80.94 97 VAL A O 1
ATOM 741 N N . ASP A 1 98 ? 8.690 17.530 5.403 1.00 77.94 98 ASP A N 1
ATOM 742 C CA . ASP A 1 98 ? 9.947 17.127 6.021 1.00 77.94 98 ASP A CA 1
ATOM 743 C C . ASP A 1 98 ? 9.598 16.328 7.283 1.00 77.94 98 ASP A C 1
ATOM 745 O O . ASP A 1 98 ? 9.073 16.886 8.252 1.00 77.94 98 ASP A O 1
ATOM 749 N N . GLU A 1 99 ? 9.757 15.003 7.223 1.00 76.44 99 GLU A N 1
ATOM 750 C CA . GLU A 1 99 ? 9.311 14.104 8.288 1.00 76.44 99 GLU A CA 1
ATOM 751 C C . GLU A 1 99 ? 10.139 14.366 9.556 1.00 76.44 99 GLU A C 1
ATOM 753 O O . GLU A 1 99 ? 11.255 13.878 9.731 1.00 76.44 99 GLU A O 1
ATOM 758 N N . ALA A 1 100 ? 9.585 15.190 10.447 1.00 66.56 100 ALA A N 1
ATOM 759 C CA . ALA A 1 100 ? 10.269 15.668 11.637 1.00 66.56 100 ALA A CA 1
ATOM 760 C C . ALA A 1 100 ? 10.647 14.519 12.589 1.00 66.56 100 ALA A C 1
ATOM 762 O O . ALA A 1 100 ? 9.931 13.523 12.721 1.00 66.56 100 ALA A O 1
ATOM 763 N N . ALA A 1 101 ? 11.707 14.713 13.380 1.00 65.75 101 ALA A N 1
ATOM 764 C CA . ALA A 1 101 ? 12.188 13.733 14.365 1.00 65.75 101 ALA A CA 1
ATOM 765 C C . ALA A 1 101 ? 11.104 13.240 15.356 1.00 65.75 101 ALA A C 1
ATOM 767 O O . ALA A 1 101 ? 11.163 12.114 15.846 1.00 65.75 101 ALA A O 1
ATOM 768 N N . SER A 1 102 ? 10.073 14.051 15.629 1.00 61.41 102 SER A N 1
ATOM 769 C CA . SER A 1 102 ? 8.944 13.662 16.487 1.00 61.41 102 SER A CA 1
ATOM 770 C C . SER A 1 102 ? 8.083 12.539 15.888 1.00 61.41 102 SER A C 1
ATOM 772 O O . SER A 1 102 ? 7.626 11.664 16.628 1.00 61.41 102 SER A O 1
ATOM 774 N N . ALA A 1 103 ? 7.884 12.521 14.566 1.00 68.81 103 ALA A N 1
ATOM 775 C CA . ALA A 1 103 ? 7.146 11.454 13.892 1.00 68.81 103 ALA A CA 1
ATOM 776 C C . ALA A 1 103 ? 7.897 10.116 13.982 1.00 68.81 103 ALA A C 1
ATOM 778 O O . ALA A 1 103 ? 7.283 9.081 14.241 1.00 68.81 103 ALA A O 1
ATOM 779 N N . VAL A 1 104 ? 9.230 10.158 13.882 1.00 70.06 104 VAL A N 1
ATOM 780 C CA . VAL A 1 104 ? 10.114 8.992 14.042 1.00 70.06 104 VAL A CA 1
ATOM 781 C C . VAL A 1 104 ? 9.993 8.389 15.446 1.00 70.06 104 VAL A C 1
ATOM 783 O O . VAL A 1 104 ? 9.860 7.175 15.586 1.00 70.06 104 VAL A O 1
ATOM 786 N N . GLN A 1 105 ? 9.960 9.224 16.490 1.00 70.31 105 GLN A N 1
ATOM 787 C CA . GLN A 1 105 ? 9.807 8.760 17.874 1.00 70.31 105 GLN A CA 1
ATOM 788 C C . GLN A 1 105 ? 8.458 8.053 18.104 1.00 70.31 105 GLN A C 1
ATOM 790 O O . GLN A 1 105 ? 8.413 7.003 18.746 1.00 70.31 105 GLN A O 1
ATOM 795 N N . ARG A 1 106 ? 7.354 8.606 17.570 1.00 73.81 106 ARG A N 1
ATOM 796 C CA . ARG A 1 106 ? 6.019 7.980 17.658 1.00 73.81 106 ARG A CA 1
ATOM 797 C C . ARG A 1 106 ? 5.976 6.651 16.910 1.00 73.81 106 ARG A C 1
ATOM 799 O O . ARG A 1 106 ? 5.520 5.655 17.465 1.00 73.81 106 ARG A O 1
ATOM 806 N N . ALA A 1 107 ? 6.534 6.618 15.701 1.00 77.38 107 ALA A N 1
ATOM 807 C CA . ALA A 1 107 ? 6.634 5.395 14.918 1.00 77.38 107 ALA A CA 1
ATOM 808 C C . ALA A 1 107 ? 7.456 4.309 15.640 1.00 77.38 107 ALA A C 1
ATOM 810 O O . ALA A 1 107 ? 7.116 3.131 15.560 1.00 77.38 107 ALA A O 1
ATOM 811 N N . ALA A 1 108 ? 8.497 4.668 16.397 1.00 77.94 108 ALA A N 1
ATOM 812 C CA . ALA A 1 108 ? 9.290 3.697 17.155 1.00 77.94 108 ALA A CA 1
ATOM 813 C C . ALA A 1 108 ? 8.485 3.004 18.271 1.00 77.94 108 ALA A C 1
ATOM 815 O O . ALA A 1 108 ? 8.555 1.781 18.407 1.00 77.94 108 ALA A O 1
ATOM 816 N N . ALA A 1 109 ? 7.689 3.758 19.039 1.00 79.56 109 ALA A N 1
ATOM 817 C CA . ALA A 1 109 ? 6.820 3.183 20.070 1.00 79.56 109 ALA A CA 1
ATOM 818 C C . ALA A 1 109 ? 5.750 2.267 19.452 1.00 79.56 109 ALA A C 1
ATOM 820 O O . ALA A 1 109 ? 5.542 1.140 19.908 1.00 79.56 109 ALA A O 1
ATOM 821 N N . ASP A 1 110 ? 5.143 2.716 18.354 1.00 86.31 110 ASP A N 1
ATOM 822 C CA . ASP A 1 110 ? 4.153 1.940 17.612 1.00 86.31 110 ASP A CA 1
ATOM 823 C C . ASP A 1 110 ? 4.754 0.665 17.005 1.00 86.31 110 ASP A C 1
ATOM 825 O O . ASP A 1 110 ? 4.111 -0.379 17.011 1.00 86.31 110 ASP A O 1
ATOM 829 N N . THR A 1 111 ? 6.011 0.693 16.558 1.00 89.56 111 THR A N 1
ATOM 830 C CA . THR A 1 111 ? 6.703 -0.486 16.005 1.00 89.56 111 THR A CA 1
ATOM 831 C C . THR A 1 111 ? 6.770 -1.629 17.025 1.00 89.56 111 THR A C 1
ATOM 833 O O . THR A 1 111 ? 6.489 -2.785 16.691 1.00 89.56 111 THR A O 1
ATOM 836 N N . ALA A 1 112 ? 7.091 -1.321 18.286 1.00 88.88 112 ALA A N 1
ATOM 837 C CA . ALA A 1 112 ? 7.131 -2.326 19.348 1.00 88.88 112 ALA A CA 1
ATOM 838 C C . ALA A 1 112 ? 5.734 -2.910 19.620 1.00 88.88 112 ALA A C 1
ATOM 840 O O . ALA A 1 112 ? 5.574 -4.131 19.683 1.00 88.88 112 ALA A O 1
ATOM 841 N N . ALA A 1 113 ? 4.712 -2.050 19.689 1.00 90.88 113 ALA A N 1
ATOM 842 C CA . ALA A 1 113 ? 3.329 -2.479 19.879 1.00 90.88 113 ALA A CA 1
ATOM 843 C C . ALA A 1 113 ? 2.842 -3.372 18.725 1.00 90.88 113 ALA A C 1
ATOM 845 O O . ALA A 1 113 ? 2.260 -4.428 18.965 1.00 90.88 113 ALA A O 1
ATOM 846 N N . MET A 1 114 ? 3.132 -3.009 17.473 1.00 94.50 114 MET A N 1
ATOM 847 C CA . MET A 1 114 ? 2.738 -3.788 16.294 1.00 94.50 114 MET A CA 1
ATOM 848 C C . MET A 1 114 ? 3.409 -5.164 16.247 1.00 94.50 114 MET A C 1
ATOM 850 O O . MET A 1 114 ? 2.772 -6.156 15.886 1.00 94.50 114 MET A O 1
ATOM 854 N N . THR A 1 115 ? 4.674 -5.243 16.660 1.00 92.69 115 THR A N 1
ATOM 855 C CA . THR A 1 115 ? 5.392 -6.518 16.803 1.00 92.69 115 THR A CA 1
ATOM 856 C C . THR A 1 115 ? 4.698 -7.418 17.828 1.00 92.69 115 THR A C 1
ATOM 858 O O . THR A 1 115 ? 4.399 -8.573 17.533 1.00 92.69 115 THR A O 1
ATOM 861 N N . GLN A 1 116 ? 4.380 -6.885 19.011 1.00 91.75 116 GLN A N 1
ATOM 862 C CA . GLN A 1 116 ? 3.787 -7.657 20.105 1.00 91.75 116 GLN A CA 1
ATOM 863 C C . GLN A 1 116 ? 2.335 -8.074 19.832 1.00 91.75 116 GLN A C 1
ATOM 865 O O . GLN A 1 116 ? 1.976 -9.226 20.062 1.00 91.75 116 GLN A O 1
ATOM 870 N N . HIS A 1 117 ? 1.499 -7.155 19.346 1.00 92.31 117 HIS A N 1
ATOM 871 C CA . HIS A 1 117 ? 0.063 -7.391 19.168 1.00 92.31 117 HIS A CA 1
ATOM 872 C C . HIS A 1 117 ? -0.266 -8.200 17.914 1.00 92.31 117 HIS A C 1
ATOM 874 O O . HIS A 1 117 ? -1.233 -8.961 17.905 1.00 92.31 117 HIS A O 1
ATOM 880 N N . HIS A 1 118 ? 0.509 -8.029 16.842 1.00 93.88 118 HIS A N 1
ATOM 881 C CA . HIS A 1 118 ? 0.194 -8.630 15.548 1.00 93.88 118 HIS A CA 1
ATOM 882 C C . HIS A 1 118 ? 1.228 -9.643 15.060 1.00 93.88 118 HIS A C 1
ATOM 884 O O . HIS A 1 118 ? 0.982 -10.265 14.028 1.00 93.88 118 HIS A O 1
ATOM 890 N N . GLY A 1 119 ? 2.341 -9.835 15.777 1.00 95.00 119 GLY A N 1
ATOM 891 C CA . GLY A 1 119 ? 3.403 -10.758 15.373 1.00 95.00 119 GLY A CA 1
ATOM 892 C C . GLY A 1 119 ? 4.154 -10.299 14.122 1.00 95.00 119 GLY A C 1
ATOM 893 O O . GLY A 1 119 ? 4.670 -11.133 13.379 1.00 95.00 119 GLY A O 1
ATOM 894 N N . LEU A 1 120 ? 4.178 -8.989 13.853 1.00 96.44 120 LEU A N 1
ATOM 895 C CA . LEU A 1 120 ? 4.893 -8.428 12.708 1.00 96.44 120 LEU A CA 1
ATOM 896 C C . LEU A 1 120 ? 6.406 -8.507 12.921 1.00 96.44 120 LEU A C 1
ATOM 898 O O . LEU A 1 120 ? 6.893 -8.313 14.031 1.00 96.44 120 LEU A O 1
ATOM 902 N N . ASN A 1 121 ? 7.163 -8.736 11.848 1.00 95.50 121 ASN A N 1
ATOM 903 C CA . ASN A 1 121 ? 8.614 -8.537 11.896 1.00 95.50 121 ASN A CA 1
ATOM 904 C C . ASN A 1 121 ? 8.963 -7.034 11.917 1.00 95.50 121 ASN A C 1
ATOM 906 O O . ASN A 1 121 ? 8.093 -6.189 11.708 1.00 95.50 121 ASN A O 1
ATOM 910 N N . ALA A 1 122 ? 10.238 -6.699 12.135 1.00 93.62 122 ALA A N 1
ATOM 911 C CA . ALA A 1 122 ? 10.687 -5.311 12.268 1.00 93.62 122 ALA A CA 1
ATOM 912 C C . ALA A 1 122 ? 10.314 -4.424 11.062 1.00 93.62 122 ALA A C 1
ATOM 914 O O . ALA A 1 122 ? 9.807 -3.319 11.254 1.00 93.62 122 ALA A O 1
ATOM 915 N N . ASP A 1 123 ? 10.491 -4.920 9.834 1.00 93.38 123 ASP A N 1
ATOM 916 C CA . ASP A 1 123 ? 10.193 -4.159 8.613 1.00 93.38 123 ASP A CA 1
ATOM 917 C C . ASP A 1 123 ? 8.689 -3.908 8.458 1.00 93.38 123 ASP A C 1
ATOM 919 O O . ASP A 1 123 ? 8.247 -2.798 8.155 1.00 93.38 123 ASP A O 1
ATOM 923 N N . GLN A 1 124 ? 7.880 -4.941 8.700 1.00 96.06 124 GLN A N 1
ATOM 924 C CA . GLN A 1 124 ? 6.424 -4.851 8.658 1.00 96.06 124 GLN A CA 1
ATOM 925 C C . GLN A 1 124 ? 5.905 -3.906 9.744 1.00 96.06 124 GLN A C 1
ATOM 927 O O . GLN A 1 124 ? 5.064 -3.055 9.463 1.00 96.06 124 GLN A O 1
ATOM 932 N N . ALA A 1 125 ? 6.413 -4.036 10.969 1.00 95.69 125 ALA A N 1
ATOM 933 C CA . ALA A 1 125 ? 6.027 -3.207 12.099 1.00 95.69 125 ALA A CA 1
ATOM 934 C C . ALA A 1 125 ? 6.393 -1.737 11.869 1.00 95.69 125 ALA A C 1
ATOM 936 O O . ALA A 1 125 ? 5.547 -0.873 12.084 1.00 95.69 125 ALA A O 1
ATOM 937 N N . GLY A 1 126 ? 7.593 -1.455 11.352 1.00 92.69 126 GLY A N 1
ATOM 938 C CA . GLY A 1 126 ? 8.013 -0.101 10.995 1.00 92.69 126 GLY A CA 1
ATOM 939 C C . GLY A 1 126 ? 7.149 0.509 9.887 1.00 92.69 126 GLY A C 1
ATOM 940 O O . GLY A 1 126 ? 6.728 1.663 9.991 1.00 92.69 126 GLY A O 1
ATOM 941 N N . ALA A 1 127 ? 6.812 -0.273 8.855 1.00 92.69 127 ALA A N 1
ATOM 942 C CA . ALA A 1 127 ? 5.930 0.174 7.778 1.00 92.69 127 ALA A CA 1
ATOM 943 C C . ALA A 1 127 ? 4.517 0.516 8.283 1.00 92.69 127 ALA A C 1
ATOM 945 O O . ALA A 1 127 ? 3.972 1.561 7.920 1.00 92.69 127 ALA A O 1
ATOM 946 N N . VAL A 1 128 ? 3.940 -0.336 9.140 1.00 95.12 128 VAL A N 1
ATOM 947 C CA . VAL A 1 128 ? 2.622 -0.105 9.752 1.00 95.12 128 VAL A CA 1
ATOM 948 C C . VAL A 1 128 ? 2.666 1.102 10.682 1.00 95.12 128 VAL A C 1
ATOM 950 O O . VAL A 1 128 ? 1.836 1.995 10.542 1.00 95.12 128 VAL A O 1
ATOM 953 N N . ALA A 1 129 ? 3.652 1.183 11.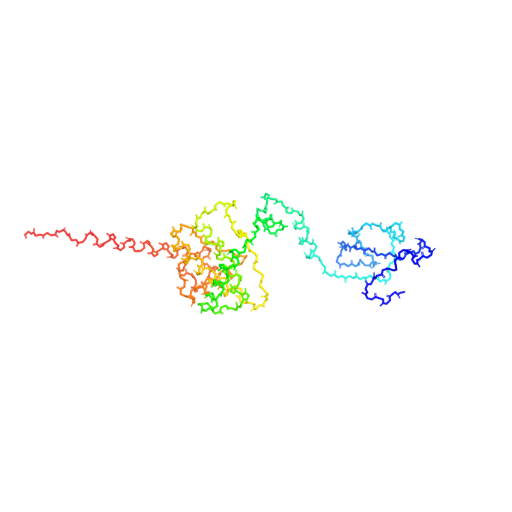572 1.00 92.88 129 ALA A N 1
ATOM 954 C CA . ALA A 1 129 ? 3.795 2.282 12.520 1.00 92.88 129 ALA A CA 1
ATOM 955 C C . ALA A 1 129 ? 3.903 3.645 11.822 1.00 92.88 129 ALA A C 1
ATOM 957 O O . ALA A 1 129 ? 3.175 4.574 12.161 1.00 92.88 129 ALA A O 1
ATOM 958 N N . GLY A 1 130 ? 4.741 3.754 10.785 1.00 89.25 130 GLY A N 1
ATOM 959 C CA . GLY A 1 130 ? 4.846 4.985 9.999 1.00 89.25 130 GLY A CA 1
ATOM 960 C C . GLY A 1 130 ? 3.535 5.367 9.302 1.00 89.25 130 GLY A C 1
ATOM 961 O O . GLY A 1 130 ? 3.218 6.548 9.190 1.00 89.25 130 GLY A O 1
ATOM 962 N N . ALA A 1 131 ? 2.746 4.383 8.859 1.00 92.69 131 ALA A N 1
ATOM 963 C CA . ALA A 1 131 ? 1.432 4.631 8.272 1.00 92.69 131 ALA A CA 1
ATOM 964 C C . ALA A 1 131 ? 0.374 5.034 9.308 1.00 92.69 131 ALA A C 1
ATOM 966 O O . ALA A 1 131 ? -0.483 5.860 9.001 1.00 92.69 131 ALA A O 1
ATOM 967 N N . LEU A 1 132 ? 0.441 4.512 10.534 1.00 94.06 132 LEU A N 1
ATOM 968 C CA . LEU A 1 132 ? -0.503 4.856 11.599 1.00 94.06 132 LEU A CA 1
ATOM 969 C C . LEU A 1 132 ? -0.365 6.309 12.064 1.00 94.06 132 LEU A C 1
ATOM 971 O O . LEU A 1 132 ? -1.379 6.917 12.389 1.00 94.06 132 LEU A O 1
ATOM 975 N N . VAL A 1 133 ? 0.828 6.912 11.986 1.00 92.00 133 VAL A N 1
ATOM 976 C CA . VAL A 1 133 ? 0.981 8.358 12.243 1.00 92.00 133 VAL A CA 1
ATOM 977 C C . VAL A 1 133 ? 0.119 9.180 11.278 1.00 92.00 133 VAL A C 1
ATOM 979 O O . VAL A 1 133 ? -0.559 10.110 11.705 1.00 92.00 133 VAL A O 1
ATOM 982 N N . ALA A 1 134 ? 0.073 8.807 9.994 1.00 90.38 134 ALA A N 1
ATOM 983 C CA . ALA A 1 134 ? -0.782 9.481 9.016 1.00 90.38 134 ALA A CA 1
ATOM 984 C C . ALA A 1 134 ? -2.277 9.249 9.302 1.00 90.38 134 ALA A C 1
ATOM 986 O O . ALA A 1 134 ? -3.092 10.147 9.095 1.00 90.38 134 ALA A O 1
ATOM 987 N N . VAL A 1 135 ? -2.643 8.070 9.820 1.00 93.94 135 VAL A N 1
ATOM 988 C CA . VAL A 1 135 ? -4.017 7.777 10.260 1.00 93.94 135 VAL A CA 1
ATOM 989 C C . VAL A 1 135 ? -4.415 8.653 11.446 1.00 93.94 135 VAL A C 1
ATOM 991 O O . VAL A 1 135 ? -5.520 9.188 11.446 1.00 93.94 135 VAL A O 1
ATOM 994 N N . ASP A 1 136 ? -3.529 8.852 12.423 1.00 92.69 136 ASP A N 1
ATOM 995 C CA . ASP A 1 136 ? -3.791 9.719 13.577 1.00 92.69 136 ASP A CA 1
ATOM 996 C C . ASP A 1 136 ? -3.994 11.182 13.157 1.00 92.69 136 ASP A C 1
ATOM 998 O O . ASP A 1 136 ? -4.904 11.860 13.641 1.00 92.69 136 ASP A O 1
ATOM 1002 N N . GLU A 1 137 ? -3.171 11.676 12.229 1.00 91.44 137 GLU A N 1
ATOM 1003 C CA . GLU A 1 137 ? -3.296 13.029 11.677 1.00 91.44 137 GLU A CA 1
ATOM 1004 C C . GLU A 1 137 ? -4.584 13.200 10.859 1.00 91.44 137 GLU A C 1
ATOM 1006 O O . GLU A 1 137 ? -5.284 14.205 11.015 1.00 91.44 137 GLU A O 1
ATOM 1011 N N . ALA A 1 138 ? -4.946 12.195 10.057 1.00 90.56 138 ALA A N 1
ATOM 1012 C CA . ALA A 1 138 ? -6.206 12.167 9.320 1.00 90.56 138 ALA A CA 1
ATOM 1013 C C . ALA A 1 138 ? -7.420 12.095 10.258 1.00 90.56 138 ALA A C 1
ATOM 1015 O O . ALA A 1 138 ? -8.403 12.806 10.053 1.00 90.56 138 ALA A O 1
ATOM 1016 N N . GLY A 1 139 ? -7.345 11.290 11.322 1.00 92.06 139 GLY A N 1
ATOM 1017 C CA . GLY A 1 139 ? -8.395 11.154 12.330 1.00 92.06 139 GLY A CA 1
ATOM 1018 C C . GLY A 1 139 ? -8.691 12.466 13.056 1.00 92.06 139 GLY A C 1
ATOM 1019 O O . GLY A 1 139 ? -9.852 12.754 13.342 1.00 92.06 139 GLY A O 1
ATOM 1020 N N . ARG A 1 140 ? -7.659 13.292 13.277 1.00 91.50 140 ARG A N 1
ATOM 1021 C CA . ARG A 1 140 ? -7.761 14.653 13.837 1.00 91.50 140 ARG A CA 1
ATOM 1022 C C . ARG A 1 140 ? -8.180 15.716 12.818 1.00 91.50 140 ARG A C 1
ATOM 1024 O O . ARG A 1 140 ? -8.405 16.857 13.212 1.00 91.50 140 ARG A O 1
ATOM 1031 N N . GLY A 1 141 ? -8.255 15.374 11.531 1.00 89.94 141 GLY A N 1
ATOM 1032 C CA . GLY A 1 141 ? -8.597 16.312 10.463 1.00 89.94 141 GLY A CA 1
ATOM 1033 C C . GLY A 1 141 ? -7.573 17.435 10.290 1.00 89.94 141 GLY A C 1
ATOM 1034 O O . GLY A 1 141 ? -7.960 18.574 10.030 1.00 89.94 141 GLY A O 1
ATOM 1035 N N . LEU A 1 142 ? -6.279 17.146 10.475 1.00 89.88 142 LEU A N 1
ATOM 1036 C CA . LEU A 1 142 ? -5.240 18.166 10.324 1.00 89.88 142 LEU A CA 1
ATOM 1037 C C . LEU A 1 142 ? -5.167 18.678 8.870 1.00 89.88 142 LEU A C 1
ATOM 1039 O O . LEU A 1 142 ? -5.243 17.878 7.934 1.00 89.88 142 LEU A O 1
ATOM 1043 N N . PRO A 1 143 ? -4.987 19.995 8.651 1.00 88.75 143 PRO A N 1
ATOM 1044 C CA . PRO A 1 143 ? -4.757 20.536 7.315 1.00 88.75 143 PRO A CA 1
ATOM 1045 C C . PRO A 1 143 ? -3.368 20.141 6.794 1.00 88.75 143 PRO A C 1
ATOM 1047 O O . PRO A 1 143 ? -2.445 19.924 7.578 1.00 88.75 143 PRO A O 1
ATOM 1050 N N . THR A 1 144 ? -3.186 20.132 5.468 1.00 84.06 144 THR A N 1
ATOM 1051 C CA . THR A 1 144 ? -1.929 19.721 4.805 1.00 84.06 144 THR A CA 1
ATOM 1052 C C . THR A 1 144 ? -0.692 20.443 5.345 1.00 84.06 144 THR A C 1
ATOM 1054 O O . THR A 1 144 ? 0.363 19.837 5.483 1.00 84.06 144 THR A O 1
ATOM 1057 N N . SER A 1 145 ? -0.821 21.724 5.704 1.00 85.56 145 SER A N 1
ATOM 1058 C CA . SER A 1 145 ? 0.264 22.546 6.261 1.00 85.56 145 SER A CA 1
ATOM 1059 C C . SER A 1 145 ? 0.716 22.140 7.668 1.00 85.56 145 SER A C 1
ATOM 1061 O O . SER A 1 145 ? 1.722 22.649 8.149 1.00 85.56 145 SER A O 1
ATOM 1063 N N . SER A 1 146 ? -0.052 21.294 8.354 1.00 88.81 146 SER A N 1
ATOM 1064 C CA . SER A 1 146 ? 0.186 20.865 9.738 1.00 88.81 146 SER A CA 1
ATOM 1065 C C . SER A 1 146 ? 0.503 19.375 9.854 1.00 88.81 146 SER A C 1
ATOM 1067 O O . SER A 1 146 ? 0.648 18.877 10.971 1.00 88.81 146 SER A O 1
ATOM 1069 N N . LEU A 1 147 ? 0.594 18.669 8.725 1.00 88.00 147 LEU A N 1
ATOM 1070 C CA . LEU A 1 147 ? 1.012 17.272 8.691 1.00 88.00 147 LEU A CA 1
ATOM 1071 C C . LEU A 1 147 ? 2.480 17.159 9.105 1.00 88.00 147 LEU A C 1
ATOM 1073 O O . LEU A 1 147 ? 3.300 18.001 8.737 1.00 88.00 147 LEU A O 1
ATOM 1077 N N . THR A 1 148 ? 2.812 16.115 9.862 1.00 87.69 148 THR A N 1
ATOM 1078 C CA . THR A 1 148 ? 4.201 15.814 10.258 1.00 87.69 148 THR A CA 1
ATOM 1079 C C . THR A 1 148 ? 4.771 14.599 9.534 1.00 87.69 148 THR A C 1
ATOM 1081 O O . THR A 1 148 ? 5.967 14.329 9.634 1.00 87.69 148 THR A O 1
ATOM 1084 N N . VAL A 1 149 ? 3.933 13.901 8.764 1.00 87.50 149 VAL A N 1
ATOM 1085 C CA . VAL A 1 149 ? 4.317 12.816 7.856 1.00 87.50 149 VAL A CA 1
ATOM 1086 C C . VAL A 1 149 ? 3.651 12.985 6.497 1.00 87.50 149 VAL A C 1
ATOM 1088 O O . VAL A 1 149 ? 2.618 13.643 6.366 1.00 87.50 149 VAL A O 1
ATOM 1091 N N . ASN A 1 150 ? 4.213 12.355 5.466 1.00 86.19 150 ASN A N 1
ATOM 1092 C CA . ASN A 1 150 ? 3.582 12.372 4.151 1.00 86.19 150 ASN A CA 1
ATOM 1093 C C . ASN A 1 150 ? 2.252 11.586 4.167 1.00 86.19 150 ASN A C 1
ATOM 1095 O O . ASN A 1 150 ? 2.223 10.446 4.645 1.00 86.19 150 ASN A O 1
ATOM 1099 N N . PRO A 1 151 ? 1.160 12.149 3.609 1.00 84.25 151 PRO A N 1
ATOM 1100 C CA . PRO A 1 151 ? -0.163 11.515 3.614 1.00 84.25 151 PRO A CA 1
ATOM 1101 C C . PRO A 1 151 ? -0.266 10.329 2.643 1.00 84.25 151 PRO A C 1
ATOM 1103 O O . PRO A 1 151 ? -1.174 9.509 2.751 1.00 84.25 151 PRO A O 1
ATOM 1106 N N . VAL A 1 152 ? 0.665 10.225 1.691 1.00 87.56 152 VAL A N 1
ATOM 1107 C CA . VAL A 1 152 ? 0.793 9.094 0.770 1.00 87.56 152 VAL A CA 1
ATOM 1108 C C . VAL A 1 152 ? 2.030 8.303 1.163 1.00 87.56 152 VAL A C 1
ATOM 1110 O O . VAL A 1 152 ? 3.113 8.867 1.302 1.00 87.56 152 VAL A O 1
ATOM 1113 N N . ARG A 1 153 ? 1.874 6.988 1.336 1.00 87.69 153 ARG A N 1
ATOM 1114 C CA . ARG A 1 153 ? 2.972 6.089 1.703 1.00 87.69 153 ARG A CA 1
ATOM 1115 C C . ARG A 1 153 ? 3.005 4.882 0.783 1.00 87.69 153 ARG A C 1
ATOM 1117 O O . ARG A 1 153 ? 1.972 4.279 0.495 1.00 87.69 153 ARG A O 1
ATOM 1124 N N . LEU A 1 154 ? 4.209 4.518 0.354 1.00 89.81 154 LEU A N 1
ATOM 1125 C CA . LEU A 1 154 ? 4.460 3.330 -0.451 1.00 89.81 154 LEU A CA 1
ATOM 1126 C C . LEU A 1 154 ? 5.122 2.266 0.415 1.00 89.81 154 LEU A C 1
ATOM 1128 O O . LEU A 1 154 ? 6.208 2.472 0.950 1.00 89.81 154 LEU A O 1
ATOM 1132 N N . VAL A 1 155 ? 4.468 1.113 0.529 1.00 91.06 155 VAL A N 1
ATOM 1133 C CA . VAL A 1 155 ? 5.015 -0.053 1.224 1.00 91.06 155 VAL A CA 1
ATOM 1134 C C . VAL A 1 155 ? 5.365 -1.101 0.181 1.00 91.06 155 VAL A C 1
ATOM 1136 O O . VAL A 1 155 ? 4.486 -1.692 -0.450 1.00 91.06 155 VAL A O 1
ATOM 1139 N N . HIS A 1 156 ? 6.661 -1.326 -0.018 1.00 91.62 156 HIS A N 1
ATOM 1140 C CA . HIS A 1 156 ? 7.139 -2.364 -0.919 1.00 91.62 156 HIS A CA 1
ATOM 1141 C C . HIS A 1 156 ? 7.203 -3.712 -0.194 1.00 91.62 156 HIS A C 1
ATOM 1143 O O . HIS A 1 156 ? 7.761 -3.817 0.893 1.00 91.62 156 HIS A O 1
ATOM 1149 N N . GLY A 1 157 ? 6.642 -4.757 -0.805 1.00 92.88 157 GLY A N 1
ATOM 1150 C CA . GLY A 1 157 ? 6.644 -6.102 -0.238 1.00 92.88 157 GLY A CA 1
ATOM 1151 C C . GLY A 1 157 ? 7.004 -7.150 -1.288 1.00 92.88 157 GLY A C 1
ATOM 1152 O O . GLY A 1 157 ? 6.158 -7.424 -2.153 1.00 92.88 157 GLY A O 1
ATOM 1153 N N . PRO A 1 158 ? 8.196 -7.771 -1.229 1.00 92.50 158 PRO A N 1
ATOM 1154 C CA . PRO A 1 158 ? 8.578 -8.825 -2.166 1.00 92.50 158 PRO A CA 1
ATOM 1155 C C . PRO A 1 158 ? 7.662 -10.058 -2.061 1.00 92.50 158 PRO A C 1
ATOM 1157 O O . PRO A 1 158 ? 6.746 -10.145 -1.229 1.00 92.50 158 PRO A O 1
ATOM 1160 N N . PHE A 1 159 ? 7.839 -11.021 -2.965 1.00 91.25 159 PHE A N 1
ATOM 1161 C CA . PHE A 1 159 ? 7.081 -12.270 -2.907 1.00 91.25 159 PHE A CA 1
ATOM 1162 C C . PHE A 1 159 ? 7.325 -12.981 -1.565 1.00 91.25 159 PHE A C 1
ATOM 1164 O O . PHE A 1 159 ? 8.452 -13.040 -1.088 1.00 91.25 159 PHE A O 1
ATOM 1171 N N . GLY A 1 160 ? 6.256 -13.477 -0.933 1.00 93.50 160 GLY A N 1
ATOM 1172 C CA . GLY A 1 160 ? 6.338 -14.145 0.372 1.00 93.50 160 GLY A CA 1
ATOM 1173 C C . GLY A 1 160 ? 6.515 -13.227 1.591 1.00 93.50 160 GLY A C 1
ATOM 1174 O O . GLY A 1 160 ? 6.474 -13.720 2.710 1.00 93.50 160 GLY A O 1
ATOM 1175 N N . SER A 1 161 ? 6.620 -11.902 1.432 1.00 94.38 161 SER A N 1
ATOM 1176 C CA . SER A 1 161 ? 6.903 -10.971 2.545 1.00 94.38 161 SER A CA 1
ATOM 1177 C C . SER A 1 161 ? 5.748 -10.729 3.530 1.00 94.38 161 SER A C 1
ATOM 1179 O O . SER A 1 161 ? 5.837 -9.842 4.375 1.00 94.38 161 SER A O 1
ATOM 1181 N N . GLY A 1 162 ? 4.623 -11.434 3.389 1.00 95.38 162 GLY A N 1
ATOM 1182 C CA . GLY A 1 162 ? 3.467 -11.268 4.273 1.00 95.38 162 GLY A CA 1
ATOM 1183 C C . GLY A 1 162 ? 2.621 -10.006 4.045 1.00 95.38 162 GLY A C 1
ATOM 1184 O O . GLY A 1 162 ? 1.921 -9.601 4.959 1.00 95.38 162 GLY A O 1
ATOM 1185 N N . LYS A 1 163 ? 2.610 -9.403 2.844 1.00 95.75 163 LYS A N 1
ATOM 1186 C CA . LYS A 1 163 ? 1.821 -8.180 2.535 1.00 95.75 163 LYS A CA 1
ATOM 1187 C C . LYS A 1 163 ? 0.381 -8.197 3.065 1.00 95.75 163 LYS A C 1
ATOM 1189 O O . LYS A 1 163 ? -0.049 -7.234 3.685 1.00 95.75 163 LYS A O 1
ATOM 1194 N N . THR A 1 164 ? -0.359 -9.283 2.829 1.00 96.25 164 THR A N 1
ATOM 1195 C CA . THR A 1 164 ? -1.745 -9.424 3.307 1.00 96.25 164 THR A CA 1
ATOM 1196 C C . THR A 1 164 ? -1.816 -9.419 4.832 1.00 96.25 164 THR A C 1
ATOM 1198 O O . THR A 1 164 ? -2.674 -8.757 5.403 1.00 96.25 164 THR A O 1
ATOM 1201 N N . HIS A 1 165 ? -0.878 -10.101 5.491 1.00 95.75 165 HIS A N 1
ATOM 1202 C CA . HIS A 1 165 ? -0.774 -10.125 6.945 1.00 95.75 165 HIS A CA 1
ATOM 1203 C C . HIS A 1 165 ? -0.465 -8.726 7.508 1.00 95.75 165 HIS A C 1
AT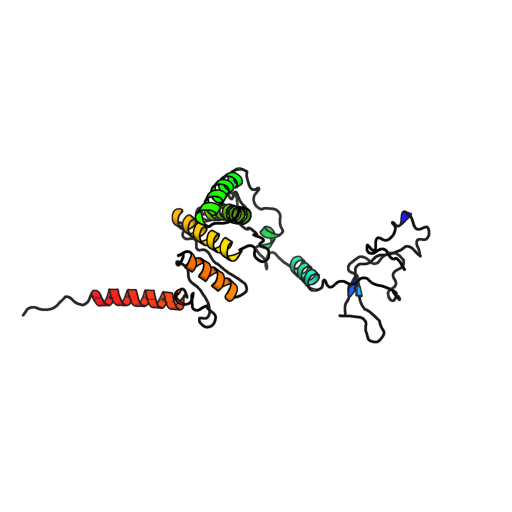OM 1205 O O . HIS A 1 165 ? -1.127 -8.300 8.452 1.00 95.75 165 HIS A O 1
ATOM 1211 N N . THR A 1 166 ? 0.467 -7.992 6.891 1.00 96.88 166 THR A N 1
ATOM 1212 C CA . THR A 1 166 ? 0.822 -6.609 7.253 1.00 96.88 166 THR A CA 1
ATOM 1213 C C . THR A 1 166 ? -0.336 -5.634 7.038 1.00 96.88 166 THR A C 1
ATOM 1215 O O . THR A 1 166 ? -0.626 -4.831 7.917 1.00 96.88 166 THR A O 1
ATOM 1218 N N . LEU A 1 167 ? -1.038 -5.723 5.903 1.00 97.06 167 LEU A N 1
ATOM 1219 C CA . LEU A 1 167 ? -2.205 -4.884 5.612 1.00 97.06 167 LEU A CA 1
ATOM 1220 C C . LEU A 1 167 ? -3.361 -5.151 6.578 1.00 97.06 167 LEU A C 1
ATOM 1222 O O . LEU A 1 167 ? -4.010 -4.206 7.012 1.00 97.06 167 LEU A O 1
ATOM 1226 N N . ALA A 1 168 ? -3.607 -6.412 6.937 1.00 97.44 168 ALA A N 1
ATOM 1227 C CA . ALA A 1 168 ? -4.637 -6.755 7.910 1.00 97.44 168 ALA A CA 1
ATOM 1228 C C . ALA A 1 168 ? -4.331 -6.144 9.287 1.00 97.44 168 ALA A C 1
ATOM 1230 O O . ALA A 1 168 ? -5.214 -5.543 9.889 1.00 97.44 168 ALA A O 1
ATOM 1231 N N . ALA A 1 169 ? -3.076 -6.229 9.747 1.00 97.00 169 ALA A N 1
ATOM 1232 C CA . ALA A 1 169 ? -2.637 -5.573 10.981 1.00 97.00 169 ALA A CA 1
ATOM 1233 C C . ALA A 1 169 ? -2.833 -4.049 10.916 1.00 97.00 169 ALA A C 1
ATOM 1235 O O . ALA A 1 169 ? -3.450 -3.472 11.806 1.00 97.00 169 ALA A O 1
ATOM 1236 N N . PHE A 1 170 ? -2.403 -3.413 9.819 1.00 97.31 170 PHE A N 1
ATOM 1237 C CA . PHE A 1 170 ? -2.611 -1.980 9.609 1.00 97.31 170 PHE A CA 1
ATOM 1238 C C . PHE A 1 170 ? -4.087 -1.582 9.681 1.00 97.31 170 PHE A C 1
ATOM 1240 O O . PHE A 1 170 ? -4.413 -0.628 10.376 1.00 97.31 170 PHE A O 1
ATOM 1247 N N . ILE A 1 171 ? -4.980 -2.294 8.987 1.00 97.69 171 ILE A N 1
ATOM 1248 C CA . ILE A 1 171 ? -6.410 -1.953 8.943 1.00 97.69 171 ILE A CA 1
ATOM 1249 C C . ILE A 1 171 ? -7.042 -2.053 10.330 1.00 97.69 171 ILE A C 1
ATOM 1251 O O . ILE A 1 171 ? -7.785 -1.150 10.704 1.00 97.69 171 ILE A O 1
ATOM 1255 N N . VAL A 1 172 ? -6.736 -3.112 11.087 1.00 96.94 172 VAL A N 1
ATOM 1256 C CA . VAL A 1 172 ? -7.246 -3.285 12.456 1.00 96.94 172 VAL A CA 1
ATOM 1257 C C . VAL A 1 172 ? -6.797 -2.118 13.334 1.00 96.94 172 VAL A C 1
ATOM 1259 O O . VAL A 1 172 ? -7.641 -1.405 13.873 1.00 96.94 172 VAL A O 1
ATOM 1262 N N . SER A 1 173 ? -5.491 -1.840 13.393 1.00 96.62 173 SER A N 1
ATOM 1263 C CA . SER A 1 173 ? -4.966 -0.743 14.216 1.00 96.62 173 SER A CA 1
ATOM 1264 C C . SER A 1 173 ? -5.446 0.635 13.750 1.00 96.62 173 SER A C 1
ATOM 1266 O O . SER A 1 173 ? -5.696 1.517 14.568 1.00 96.62 173 SER A O 1
ATOM 1268 N N . ALA A 1 174 ? -5.586 0.846 12.440 1.00 96.69 174 ALA A N 1
ATOM 1269 C CA . ALA A 1 174 ? -6.081 2.100 11.888 1.00 96.69 174 ALA A CA 1
ATOM 1270 C C . ALA A 1 174 ? -7.551 2.327 12.259 1.00 96.69 174 ALA A C 1
ATOM 1272 O O . ALA A 1 174 ? -7.914 3.429 12.667 1.00 96.69 174 ALA A O 1
ATOM 1273 N N . ALA A 1 175 ? -8.390 1.293 12.163 1.00 96.56 175 ALA A N 1
ATOM 1274 C CA . ALA A 1 175 ? -9.793 1.369 12.556 1.00 96.56 175 ALA A CA 1
ATOM 1275 C C . ALA A 1 175 ? -9.939 1.670 14.056 1.00 96.56 175 ALA A C 1
ATOM 1277 O O . ALA A 1 175 ? -10.716 2.549 14.428 1.00 96.56 175 ALA A O 1
ATOM 1278 N N . GLU A 1 176 ? -9.149 1.008 14.904 1.00 95.00 176 GLU A N 1
ATOM 1279 C CA . GLU A 1 176 ? -9.117 1.259 16.350 1.00 95.00 176 GLU A CA 1
ATOM 1280 C C . GLU A 1 176 ? -8.721 2.706 16.676 1.00 95.00 176 GLU A C 1
ATOM 1282 O O . GLU A 1 176 ? -9.376 3.353 17.493 1.00 95.00 176 GLU A O 1
ATOM 1287 N N . ARG A 1 177 ? -7.701 3.255 16.002 1.00 94.81 177 ARG A N 1
ATOM 1288 C CA . ARG A 1 177 ? -7.261 4.649 16.197 1.00 94.81 177 ARG A CA 1
ATOM 1289 C C . ARG A 1 177 ? -8.303 5.663 15.750 1.00 94.81 177 ARG A C 1
ATOM 1291 O O . ARG A 1 177 ? -8.577 6.616 16.478 1.00 94.81 177 ARG A O 1
ATOM 1298 N N . LEU A 1 178 ? -8.915 5.450 14.586 1.00 95.81 178 LEU A N 1
ATOM 1299 C CA . LEU A 1 178 ? -9.987 6.319 14.096 1.00 95.81 178 LEU A CA 1
ATOM 1300 C C . LEU A 1 178 ? -11.185 6.309 15.054 1.00 95.81 178 LEU A C 1
ATOM 1302 O O . LEU A 1 178 ? -11.714 7.376 15.370 1.00 95.81 178 LEU A O 1
ATOM 1306 N N . ALA A 1 179 ? -11.563 5.136 15.570 1.00 94.56 179 ALA A N 1
ATOM 1307 C CA . ALA A 1 179 ? -12.629 5.000 16.558 1.00 94.56 179 ALA A CA 1
ATOM 1308 C C . ALA A 1 179 ? -12.278 5.688 17.888 1.00 94.56 179 ALA A C 1
ATOM 1310 O O . ALA A 1 179 ? -13.094 6.439 18.419 1.00 94.56 179 ALA A O 1
ATOM 1311 N N . ALA A 1 180 ? -11.056 5.500 18.397 1.00 93.69 180 ALA A N 1
ATOM 1312 C CA . ALA A 1 180 ? -10.579 6.144 19.623 1.00 93.69 180 ALA A CA 1
ATOM 1313 C C . ALA A 1 180 ? -10.522 7.678 19.503 1.00 93.69 180 ALA A C 1
ATOM 1315 O O . ALA A 1 180 ? -10.768 8.385 20.479 1.00 93.69 180 ALA A O 1
ATOM 1316 N N . ALA A 1 181 ? -10.247 8.198 18.305 1.00 93.88 181 ALA A N 1
ATOM 1317 C CA . ALA A 1 181 ? -10.294 9.627 18.003 1.00 93.88 181 ALA A CA 1
ATOM 1318 C C . ALA A 1 181 ? -11.724 10.169 17.796 1.00 93.88 181 ALA A C 1
ATOM 1320 O O . ALA A 1 181 ? -11.890 11.369 17.585 1.00 93.88 181 ALA A O 1
ATOM 1321 N N . GLY A 1 182 ? -12.754 9.312 17.814 1.00 94.50 182 GLY A N 1
ATOM 1322 C CA . GLY A 1 182 ? -14.130 9.695 17.485 1.00 94.50 182 GLY A CA 1
ATOM 1323 C C . GLY A 1 182 ? -14.299 10.159 16.034 1.00 94.50 182 GLY A C 1
ATOM 1324 O O . GLY A 1 182 ? -15.222 10.915 15.730 1.00 94.50 182 GLY A O 1
ATOM 1325 N N . SER A 1 183 ? -13.396 9.751 15.137 1.00 94.12 183 SER A N 1
ATOM 1326 C CA . SER A 1 183 ? -13.391 10.1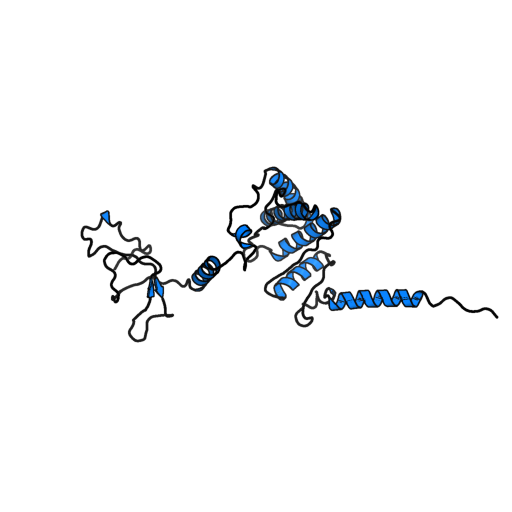92 13.746 1.00 94.12 183 SER A CA 1
ATOM 1327 C C . SER A 1 183 ? -14.496 9.491 12.945 1.00 94.12 183 SER A C 1
ATOM 1329 O O . SER A 1 183 ? -14.615 8.267 13.013 1.00 94.12 183 SER A O 1
ATOM 1331 N N . PRO A 1 184 ? -15.276 10.215 12.119 1.00 91.56 184 PRO A N 1
ATOM 1332 C CA . PRO A 1 184 ? -16.266 9.604 11.230 1.00 91.56 184 PRO A CA 1
ATOM 1333 C C . PRO A 1 184 ? -15.639 8.962 9.977 1.00 91.56 184 PRO A C 1
ATOM 1335 O O . PRO A 1 184 ? -16.366 8.476 9.104 1.00 91.56 184 PRO A O 1
ATOM 1338 N N . ALA A 1 185 ? -14.310 9.011 9.835 1.00 91.56 185 ALA A N 1
ATOM 1339 C CA . ALA A 1 185 ? -13.603 8.502 8.670 1.00 91.56 185 ALA A CA 1
ATOM 1340 C C . ALA A 1 185 ? -13.773 6.983 8.504 1.00 91.56 185 ALA A C 1
ATOM 1342 O O . ALA A 1 185 ? -13.879 6.228 9.468 1.00 91.56 185 ALA A O 1
ATOM 1343 N N . ARG A 1 186 ? -13.768 6.525 7.248 1.00 92.38 186 ARG A N 1
ATOM 1344 C CA . ARG A 1 186 ? -13.834 5.103 6.885 1.00 92.38 186 ARG A CA 1
ATOM 1345 C C . ARG A 1 186 ? -12.617 4.714 6.062 1.00 92.38 186 ARG A C 1
ATOM 1347 O O . ARG A 1 186 ? -12.132 5.504 5.256 1.00 92.38 186 ARG A O 1
ATOM 1354 N N . ILE A 1 187 ? -12.176 3.472 6.222 1.00 95.88 187 ILE A N 1
ATOM 1355 C CA . ILE A 1 187 ? -11.071 2.907 5.447 1.00 95.88 187 ILE A CA 1
ATOM 1356 C C . ILE A 1 187 ? -11.635 2.284 4.166 1.00 95.88 187 ILE A C 1
ATOM 1358 O O . ILE A 1 187 ? -12.432 1.347 4.219 1.00 95.88 187 ILE A O 1
ATOM 1362 N N . LEU A 1 188 ? -11.211 2.795 3.007 1.00 96.31 188 LEU A N 1
ATOM 1363 C CA . LEU A 1 188 ? -11.488 2.178 1.711 1.00 96.31 188 LEU A CA 1
ATOM 1364 C C . LEU A 1 188 ? -10.327 1.263 1.319 1.00 96.31 188 LEU A C 1
ATOM 1366 O O . LEU A 1 188 ? -9.198 1.713 1.142 1.00 96.31 188 LEU A O 1
ATOM 1370 N N . VAL A 1 189 ? -10.630 -0.015 1.116 1.00 96.25 189 VAL A N 1
ATOM 1371 C CA . VAL A 1 189 ? -9.682 -1.008 0.605 1.00 96.25 189 VAL A CA 1
ATOM 1372 C C . VAL A 1 189 ? -10.002 -1.288 -0.859 1.00 96.25 189 VAL A C 1
ATOM 1374 O O . VAL A 1 189 ? -11.138 -1.617 -1.197 1.00 96.25 189 VAL A O 1
ATOM 1377 N N . SER A 1 190 ? -9.000 -1.194 -1.733 1.00 96.00 190 SER A N 1
ATOM 1378 C CA . SER A 1 190 ? -9.142 -1.512 -3.155 1.00 96.00 190 SER A CA 1
ATOM 1379 C C . SER A 1 190 ? -7.954 -2.321 -3.672 1.00 96.00 190 SER A C 1
ATOM 1381 O O . SER A 1 190 ? -6.845 -2.235 -3.146 1.00 96.00 190 SER A O 1
ATOM 1383 N N . ALA A 1 191 ? -8.198 -3.142 -4.694 1.00 95.69 191 ALA A N 1
ATOM 1384 C CA . ALA A 1 191 ? -7.171 -3.898 -5.399 1.00 95.69 191 ALA A CA 1
ATOM 1385 C C . ALA A 1 191 ? -7.622 -4.195 -6.835 1.00 95.69 191 ALA A C 1
ATOM 1387 O O . ALA A 1 191 ? -8.810 -4.136 -7.150 1.00 95.69 191 ALA A O 1
ATOM 1388 N N . HIS A 1 192 ? -6.675 -4.571 -7.697 1.00 91.50 192 HIS A N 1
ATOM 1389 C CA . HIS A 1 192 ? -6.954 -4.864 -9.107 1.00 91.50 192 HIS A 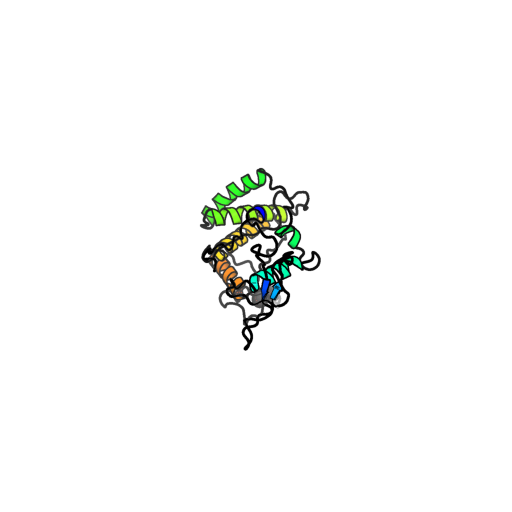CA 1
ATOM 1390 C C . HIS A 1 192 ? -7.825 -6.119 -9.317 1.00 91.50 192 HIS A C 1
ATOM 1392 O O . HIS A 1 192 ? -8.539 -6.222 -10.309 1.00 91.50 192 HIS A O 1
ATOM 1398 N N . THR A 1 193 ? -7.783 -7.087 -8.393 1.00 95.44 193 THR A N 1
ATOM 1399 C CA . THR A 1 193 ? -8.526 -8.352 -8.519 1.00 95.44 193 THR A CA 1
ATOM 1400 C C . THR A 1 193 ? -9.415 -8.609 -7.307 1.00 95.44 193 THR A C 1
ATOM 1402 O O . THR A 1 193 ? -9.042 -8.293 -6.178 1.00 95.44 193 THR A O 1
ATOM 1405 N N . ASN A 1 194 ? -10.569 -9.253 -7.528 1.00 95.88 194 ASN A N 1
ATOM 1406 C CA . ASN A 1 194 ? -11.469 -9.658 -6.439 1.00 95.88 194 ASN A CA 1
ATOM 1407 C C . ASN A 1 194 ? -10.774 -10.586 -5.437 1.00 95.88 194 ASN A C 1
ATOM 1409 O O . ASN A 1 194 ? -10.902 -10.380 -4.239 1.00 95.88 194 ASN A O 1
ATOM 1413 N N . ILE A 1 195 ? -9.971 -11.538 -5.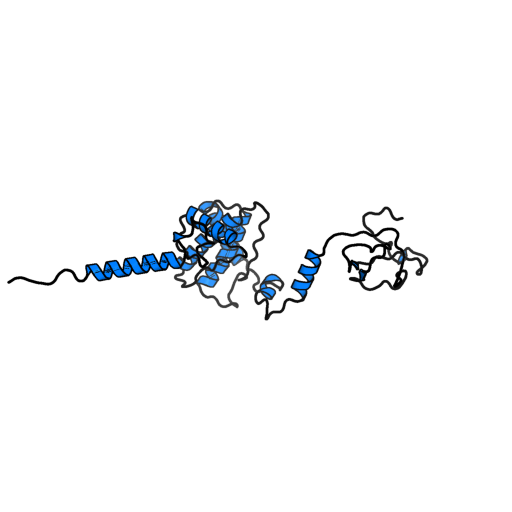927 1.00 96.25 195 ILE A N 1
ATOM 1414 C CA . ILE A 1 195 ? -9.232 -12.489 -5.084 1.00 96.25 195 ILE A CA 1
ATOM 1415 C C . ILE A 1 195 ? -8.285 -11.757 -4.123 1.00 96.25 195 ILE A C 1
ATOM 1417 O O . ILE A 1 195 ? -8.143 -12.167 -2.975 1.00 96.25 195 ILE A O 1
ATOM 1421 N N . ALA A 1 196 ? -7.633 -10.675 -4.562 1.00 96.31 196 ALA A N 1
ATOM 1422 C CA . ALA A 1 196 ? -6.754 -9.898 -3.691 1.00 96.31 196 ALA A CA 1
ATOM 1423 C C . ALA A 1 196 ? -7.524 -9.203 -2.557 1.00 96.31 196 ALA A C 1
ATOM 1425 O O . ALA A 1 196 ? -7.059 -9.222 -1.419 1.00 96.31 196 ALA A O 1
ATOM 1426 N N . VAL A 1 197 ? -8.700 -8.637 -2.856 1.00 97.25 197 VAL A N 1
ATOM 1427 C CA . VAL A 1 197 ? -9.583 -8.040 -1.840 1.00 97.25 197 VAL A CA 1
ATOM 1428 C C . VAL A 1 197 ? -10.066 -9.113 -0.870 1.00 97.25 197 VAL A C 1
ATOM 1430 O O . VAL A 1 197 ? -9.903 -8.969 0.337 1.00 97.25 197 VAL A O 1
ATOM 1433 N N . ASP A 1 198 ? -10.606 -10.213 -1.387 1.00 97.31 198 ASP A N 1
ATOM 1434 C CA . ASP A 1 198 ? -11.227 -11.248 -0.565 1.00 97.31 198 ASP A CA 1
ATOM 1435 C C . ASP A 1 198 ? -10.197 -11.936 0.345 1.00 97.31 198 ASP A C 1
ATOM 1437 O O . ASP A 1 198 ? -10.470 -12.128 1.523 1.00 97.31 198 ASP A O 1
ATOM 1441 N N . ARG A 1 199 ? -8.967 -12.191 -0.132 1.00 97.44 199 ARG A N 1
ATOM 1442 C CA . ARG A 1 199 ? -7.865 -12.701 0.711 1.00 97.44 199 ARG A CA 1
ATOM 1443 C C . ARG A 1 199 ? -7.548 -11.794 1.896 1.00 97.44 199 ARG A C 1
ATOM 1445 O O . ARG A 1 199 ? -7.241 -12.288 2.975 1.00 97.44 199 ARG A O 1
ATOM 1452 N N . LEU A 1 200 ? -7.586 -10.478 1.696 1.00 98.00 200 LEU A N 1
ATOM 1453 C CA . LEU A 1 200 ? -7.366 -9.526 2.779 1.00 98.00 200 LEU A CA 1
ATOM 1454 C C . LEU A 1 200 ? -8.532 -9.527 3.768 1.00 98.00 200 LEU A C 1
ATOM 1456 O O . LEU A 1 200 ? -8.298 -9.517 4.970 1.00 98.00 200 LEU A O 1
ATOM 1460 N N . LEU A 1 201 ? -9.771 -9.588 3.280 1.00 97.81 201 LEU A N 1
ATOM 1461 C CA . LEU A 1 201 ? -10.952 -9.639 4.142 1.00 97.81 201 LEU A CA 1
ATOM 1462 C C . LEU A 1 201 ? -11.033 -10.943 4.943 1.00 97.81 201 LEU A C 1
ATOM 1464 O O . LEU A 1 201 ? -11.360 -10.895 6.122 1.00 97.81 201 LEU A O 1
ATOM 1468 N N . ILE A 1 202 ? -10.662 -12.085 4.358 1.00 97.56 202 ILE A N 1
ATOM 1469 C CA . ILE A 1 202 ? -10.515 -13.353 5.090 1.00 97.56 202 ILE A CA 1
ATOM 1470 C C . ILE A 1 202 ? -9.480 -13.193 6.207 1.00 97.56 202 ILE A C 1
ATOM 1472 O O . ILE A 1 202 ? -9.770 -13.523 7.352 1.00 97.56 202 ILE A O 1
ATOM 1476 N N . ALA A 1 203 ? -8.320 -12.594 5.914 1.00 97.50 203 ALA A N 1
ATOM 1477 C CA . ALA A 1 203 ? -7.297 -12.336 6.927 1.00 97.50 203 ALA A CA 1
ATOM 1478 C C . ALA A 1 203 ? -7.766 -11.378 8.044 1.00 97.50 203 ALA A C 1
ATOM 1480 O O . ALA A 1 203 ? -7.253 -11.448 9.160 1.00 97.50 203 ALA A O 1
ATOM 1481 N N . LEU A 1 204 ? -8.723 -10.480 7.775 1.00 97.44 204 LEU A N 1
ATOM 1482 C CA . LEU A 1 204 ? -9.374 -9.669 8.811 1.00 97.44 204 LEU A CA 1
ATOM 1483 C C . LEU A 1 204 ? -10.328 -10.512 9.667 1.00 97.44 204 LEU A C 1
ATOM 1485 O O . LEU A 1 204 ? -10.265 -10.435 10.893 1.00 97.44 204 LEU A O 1
ATOM 1489 N N . VAL A 1 205 ? -11.150 -11.358 9.039 1.00 96.38 205 VAL A N 1
ATOM 1490 C CA . VAL A 1 205 ? -12.072 -12.273 9.735 1.00 96.38 205 VAL A CA 1
ATOM 1491 C C . VAL A 1 205 ? -11.312 -13.239 10.646 1.00 96.38 205 VAL A C 1
ATOM 1493 O O . VAL A 1 205 ? -11.695 -13.412 11.799 1.00 96.38 205 VAL A O 1
ATOM 1496 N N . GLU A 1 206 ? -10.197 -13.808 10.182 1.00 94.62 206 GLU A N 1
ATOM 1497 C CA . GLU A 1 206 ? -9.315 -14.680 10.978 1.00 94.62 206 GLU A CA 1
ATOM 1498 C C . GLU A 1 206 ? -8.736 -13.975 12.217 1.00 94.62 206 GLU A C 1
ATOM 1500 O O . GLU A 1 206 ? -8.427 -14.621 13.215 1.00 94.62 206 GLU A O 1
ATOM 1505 N N . ARG A 1 207 ? -8.625 -12.642 12.178 1.00 94.25 207 ARG A N 1
ATOM 1506 C CA . ARG A 1 207 ? -8.203 -11.798 13.308 1.00 94.25 207 ARG A CA 1
ATOM 1507 C C . ARG A 1 207 ? -9.375 -11.319 14.173 1.00 94.25 207 ARG A C 1
ATOM 1509 O O . ARG A 1 207 ? -9.169 -10.511 15.071 1.00 94.25 207 ARG A O 1
ATOM 1516 N N . GLY A 1 208 ? -10.597 -11.774 13.898 1.00 94.88 208 GLY A N 1
ATOM 1517 C CA . GLY A 1 208 ? -11.816 -11.353 14.594 1.00 94.88 208 GLY A CA 1
ATOM 1518 C C . GLY A 1 208 ? -12.357 -9.986 14.160 1.00 94.88 208 GLY A C 1
ATOM 1519 O O . GLY A 1 208 ? -13.350 -9.520 14.717 1.00 94.88 208 GLY A O 1
ATOM 1520 N N . PHE A 1 209 ? -11.756 -9.341 13.157 1.00 95.88 209 PHE A N 1
ATOM 1521 C CA . PHE A 1 209 ? -12.218 -8.053 12.653 1.00 95.88 209 PHE A CA 1
ATOM 1522 C C . PHE A 1 209 ? -13.293 -8.257 11.583 1.00 95.88 209 PHE A C 1
ATOM 1524 O O . PHE A 1 209 ? -13.005 -8.679 10.465 1.00 95.88 209 PHE A O 1
ATOM 1531 N N . THR A 1 210 ? -14.545 -7.947 11.926 1.00 95.25 210 THR A N 1
ATOM 1532 C CA . THR A 1 210 ? -15.722 -8.184 11.066 1.00 95.25 210 THR A CA 1
ATOM 1533 C C . THR A 1 210 ? -16.501 -6.917 10.713 1.00 95.25 210 THR A C 1
ATOM 1535 O O . THR A 1 210 ? -17.452 -6.983 9.925 1.00 95.25 210 THR A O 1
ATOM 1538 N N . ASP A 1 211 ? -16.091 -5.755 11.234 1.00 94.44 211 ASP A N 1
ATOM 1539 C CA . ASP A 1 211 ? -16.721 -4.475 10.908 1.00 94.44 211 ASP A CA 1
ATOM 1540 C C . ASP A 1 211 ? -16.217 -3.917 9.573 1.00 94.44 211 ASP A C 1
ATOM 1542 O O . ASP A 1 211 ? -15.473 -2.943 9.480 1.00 94.44 211 ASP A O 1
ATOM 1546 N N . PHE A 1 212 ? -16.624 -4.580 8.498 1.00 95.56 212 PHE A N 1
ATOM 1547 C CA . PHE A 1 212 ? -16.405 -4.117 7.138 1.00 95.56 212 PHE A CA 1
ATOM 1548 C C . PHE A 1 212 ? -17.586 -4.484 6.239 1.00 95.56 212 PHE A C 1
ATOM 1550 O O . PHE A 1 212 ? -18.460 -5.285 6.591 1.00 95.56 212 PHE A O 1
ATOM 1557 N N . VAL A 1 213 ? -17.616 -3.874 5.055 1.00 96.25 213 VAL A N 1
ATOM 1558 C CA . VAL A 1 213 ? -18.596 -4.168 4.008 1.00 96.25 213 VAL A CA 1
ATOM 1559 C C . VAL A 1 213 ? -17.861 -4.496 2.718 1.00 96.25 213 VAL A C 1
ATOM 1561 O O . VAL A 1 213 ? -17.090 -3.683 2.209 1.00 96.25 213 VAL A O 1
ATOM 1564 N N . ARG A 1 214 ? -18.133 -5.672 2.150 1.00 96.38 214 ARG A N 1
ATOM 1565 C CA . ARG A 1 214 ? -17.625 -6.073 0.837 1.00 96.38 214 ARG A CA 1
ATOM 1566 C C . ARG A 1 214 ? -18.600 -5.653 -0.263 1.00 96.38 214 ARG A C 1
ATOM 1568 O O . ARG A 1 214 ? -19.706 -6.179 -0.377 1.00 96.38 214 ARG A O 1
ATOM 1575 N N . VAL A 1 215 ? -18.174 -4.717 -1.107 1.00 94.62 215 VAL A N 1
ATOM 1576 C CA . VAL A 1 215 ? -18.957 -4.229 -2.255 1.00 94.62 215 VAL A CA 1
ATOM 1577 C C . VAL A 1 215 ? -18.526 -4.955 -3.523 1.00 94.62 215 VAL A C 1
ATOM 1579 O O . VAL A 1 215 ? -17.353 -4.900 -3.872 1.00 94.62 215 VAL A O 1
ATOM 1582 N N . GLY A 1 216 ? -19.443 -5.621 -4.226 1.00 91.25 216 GLY A N 1
ATOM 1583 C CA . GLY A 1 216 ? -19.154 -6.328 -5.477 1.00 91.25 216 GLY A CA 1
ATOM 1584 C C . GLY A 1 216 ? -20.251 -7.317 -5.875 1.00 91.25 216 GLY A C 1
ATOM 1585 O O . GLY A 1 216 ? -21.211 -7.532 -5.136 1.00 91.25 216 GLY A O 1
ATOM 1586 N N . ALA A 1 217 ? -20.109 -7.932 -7.051 1.00 90.38 217 ALA A N 1
ATOM 1587 C CA . ALA A 1 217 ? -21.039 -8.960 -7.512 1.00 90.38 217 ALA A CA 1
ATOM 1588 C C . ALA A 1 217 ? -20.906 -10.237 -6.665 1.00 90.38 217 ALA A C 1
ATOM 1590 O O . ALA A 1 217 ? -19.825 -10.820 -6.618 1.00 90.38 217 ALA A O 1
ATOM 1591 N N . LEU A 1 218 ? -22.011 -10.710 -6.074 1.00 90.06 218 LEU A N 1
ATOM 1592 C CA . LEU A 1 218 ? -22.035 -11.864 -5.157 1.00 90.06 218 LEU A CA 1
ATOM 1593 C C . LEU A 1 218 ? -21.381 -13.123 -5.742 1.00 90.06 218 LEU A C 1
ATOM 1595 O O . LEU A 1 218 ? -20.635 -13.809 -5.060 1.00 90.06 218 LEU A O 1
ATOM 1599 N N . ARG A 1 219 ? -21.572 -13.383 -7.041 1.00 91.25 219 ARG A N 1
ATOM 1600 C CA . ARG A 1 219 ? -20.973 -14.539 -7.737 1.00 91.25 219 ARG A CA 1
ATOM 1601 C C . ARG A 1 219 ? -19.439 -14.505 -7.813 1.00 91.25 219 ARG A C 1
ATOM 1603 O O . ARG A 1 219 ? -18.838 -15.487 -8.230 1.00 91.25 219 ARG A O 1
ATOM 1610 N N . ARG A 1 220 ? -18.818 -13.362 -7.512 1.00 91.25 220 ARG A N 1
ATOM 1611 C CA . ARG A 1 220 ? -17.366 -13.130 -7.580 1.00 91.25 220 ARG A CA 1
ATOM 1612 C C . ARG A 1 220 ? -16.742 -12.867 -6.208 1.00 91.25 220 ARG A C 1
ATOM 1614 O O . ARG A 1 220 ? -15.592 -12.441 -6.170 1.00 91.25 220 ARG A O 1
ATOM 1621 N N . ILE A 1 221 ? -17.508 -13.052 -5.134 1.00 94.38 221 ILE A N 1
ATOM 1622 C CA . ILE A 1 221 ? -17.054 -12.883 -3.754 1.00 94.38 221 ILE A CA 1
ATOM 1623 C C . ILE A 1 221 ? -16.833 -14.269 -3.156 1.00 94.38 221 ILE A C 1
ATOM 1625 O O . ILE A 1 221 ? -17.665 -15.162 -3.325 1.00 94.38 221 ILE A O 1
ATOM 1629 N N . ASP A 1 222 ? -15.717 -14.436 -2.456 1.00 95.38 222 ASP A N 1
ATOM 1630 C CA . ASP A 1 222 ? -15.419 -15.661 -1.722 1.00 95.38 222 ASP A CA 1
ATOM 1631 C C . ASP A 1 222 ? -16.498 -15.982 -0.670 1.00 95.38 222 ASP A C 1
ATOM 1633 O O . ASP A 1 222 ? -16.948 -15.108 0.076 1.00 95.38 222 ASP A O 1
ATOM 1637 N N . HIS A 1 223 ? -16.892 -17.254 -0.589 1.00 93.56 223 HIS A N 1
ATOM 1638 C CA . HIS A 1 223 ? -17.907 -17.756 0.335 1.00 93.56 223 HIS A CA 1
ATOM 1639 C C . HIS A 1 223 ? -17.688 -17.374 1.805 1.00 93.56 223 HIS A C 1
ATOM 1641 O O . HIS A 1 223 ? -18.666 -17.094 2.498 1.00 93.56 223 HIS A O 1
ATOM 1647 N N . LEU A 1 224 ? -16.436 -17.299 2.268 1.00 93.19 224 LEU A N 1
ATOM 1648 C CA . LEU A 1 224 ? -16.111 -16.919 3.648 1.00 93.19 224 LEU A CA 1
ATOM 1649 C C . LEU A 1 224 ? -16.404 -15.442 3.938 1.00 93.19 224 LEU A C 1
ATOM 1651 O O . LEU A 1 224 ? -16.599 -15.057 5.086 1.00 93.19 224 LEU A O 1
ATOM 1655 N N . VAL A 1 225 ? -16.458 -14.611 2.896 1.00 94.19 225 VAL A N 1
ATOM 1656 C CA . VAL A 1 225 ? -16.656 -13.160 3.001 1.00 94.19 225 VAL A CA 1
ATOM 1657 C C . VAL A 1 225 ? -18.062 -12.744 2.557 1.00 94.19 225 VAL A C 1
ATOM 1659 O O . VAL A 1 225 ? -18.499 -11.634 2.859 1.00 94.19 225 VAL A O 1
ATOM 1662 N N . LEU A 1 226 ? -18.812 -13.630 1.887 1.00 92.94 226 LEU A N 1
ATOM 1663 C CA . LEU A 1 226 ? -20.194 -13.388 1.452 1.00 92.94 226 LEU A CA 1
ATOM 1664 C C . LEU A 1 226 ? -21.114 -12.818 2.548 1.00 92.94 226 LEU A C 1
ATOM 1666 O O . LEU A 1 226 ? -21.852 -11.878 2.227 1.00 92.94 226 LEU A O 1
ATOM 1670 N N . PRO A 1 227 ? -21.069 -13.285 3.817 1.00 93.00 227 PRO A N 1
ATOM 1671 C CA . PRO A 1 227 ? -21.900 -12.721 4.885 1.00 93.00 227 PRO A CA 1
ATOM 1672 C C . PRO A 1 227 ? -21.660 -11.224 5.127 1.00 93.00 227 PRO A C 1
ATOM 1674 O O . PRO A 1 227 ? -22.571 -10.505 5.531 1.00 93.00 227 PRO A O 1
ATOM 1677 N N . HIS A 1 228 ? -20.456 -10.736 4.822 1.00 91.94 228 HIS A N 1
ATOM 1678 C CA . HIS A 1 228 ? -20.059 -9.335 4.962 1.00 91.94 228 HIS A CA 1
ATOM 1679 C C . HIS A 1 228 ? -20.318 -8.511 3.692 1.00 91.94 228 HIS A C 1
ATOM 1681 O O . HIS A 1 228 ? -19.909 -7.350 3.607 1.00 91.94 228 HIS A O 1
ATOM 1687 N N . SER A 1 229 ? -20.976 -9.081 2.678 1.00 91.75 229 SER A N 1
ATOM 1688 C CA . SER A 1 229 ? -21.339 -8.344 1.469 1.00 91.75 229 SER A CA 1
ATOM 1689 C C . SER A 1 229 ? -22.433 -7.308 1.741 1.00 91.75 229 SER A C 1
ATOM 1691 O O . SER A 1 229 ? -23.280 -7.492 2.618 1.00 91.75 229 SER A O 1
ATOM 1693 N N . LEU A 1 230 ? -22.439 -6.220 0.964 1.00 86.56 230 LEU A N 1
ATOM 1694 C CA . LEU A 1 230 ? -23.426 -5.138 1.099 1.00 86.56 230 LEU A CA 1
ATOM 1695 C C . LEU A 1 230 ? -24.874 -5.665 1.107 1.00 86.56 230 LEU A C 1
ATOM 1697 O O . LEU A 1 230 ? -25.647 -5.332 2.000 1.00 86.56 230 LEU A O 1
ATOM 1701 N N . HIS A 1 231 ? -25.201 -6.552 0.164 1.00 77.31 231 HIS A N 1
ATOM 1702 C CA . HIS A 1 231 ? -26.542 -7.121 0.011 1.00 77.31 231 HIS A CA 1
ATOM 1703 C C . HIS A 1 231 ? -26.967 -7.968 1.221 1.00 77.31 231 HIS A C 1
ATOM 1705 O O . HIS A 1 231 ? -28.124 -7.916 1.631 1.00 77.31 231 HIS A O 1
ATOM 1711 N N . CYS A 1 232 ? -26.036 -8.717 1.827 1.00 73.69 232 CYS A N 1
ATOM 1712 C CA . CYS A 1 232 ? -26.325 -9.525 3.012 1.00 73.69 232 CYS A CA 1
ATOM 1713 C C . CYS A 1 232 ? -26.472 -8.667 4.282 1.00 73.69 232 CYS A C 1
ATOM 1715 O O . CYS A 1 232 ? -27.355 -8.938 5.102 1.00 73.69 232 CYS A O 1
ATOM 1717 N N . ARG A 1 233 ? -25.673 -7.597 4.428 1.00 67.12 233 ARG A N 1
ATOM 1718 C CA . ARG A 1 233 ? -25.791 -6.647 5.553 1.00 67.12 233 ARG A CA 1
ATOM 1719 C C . ARG A 1 233 ? -27.094 -5.847 5.510 1.00 67.12 233 ARG A C 1
ATOM 1721 O O . ARG A 1 233 ? -27.683 -5.604 6.557 1.00 67.12 233 ARG A O 1
ATOM 1728 N N . GLU A 1 234 ? -27.586 -5.471 4.333 1.00 61.31 234 GLU A N 1
ATOM 1729 C CA . GLU A 1 234 ? -28.890 -4.800 4.225 1.00 61.31 234 GLU A CA 1
ATOM 1730 C C . GLU A 1 234 ? -30.049 -5.727 4.604 1.00 61.31 234 GLU A C 1
ATOM 1732 O O . GLU A 1 234 ? -30.949 -5.312 5.337 1.00 61.31 234 GLU A O 1
ATOM 1737 N N . SER A 1 235 ? -30.003 -6.999 4.191 1.00 55.66 235 SER A N 1
ATOM 1738 C CA . SER A 1 235 ? -31.030 -7.975 4.570 1.00 55.66 235 SER A CA 1
ATOM 1739 C C . SER A 1 235 ? -31.071 -8.263 6.075 1.00 55.66 235 SER A C 1
ATOM 1741 O O . SER A 1 235 ? -32.161 -8.392 6.628 1.00 55.66 235 SER A O 1
ATOM 1743 N N . SER A 1 236 ? -29.926 -8.297 6.770 1.00 56.16 236 SER A N 1
ATOM 1744 C CA . SER A 1 236 ? -29.905 -8.489 8.226 1.00 56.16 236 SER A CA 1
ATOM 1745 C C . SER A 1 236 ? -30.397 -7.253 8.981 1.00 56.16 236 SER A C 1
ATOM 1747 O O . SER A 1 236 ? -31.213 -7.383 9.887 1.00 56.16 236 SER A O 1
ATOM 1749 N N . VAL A 1 237 ? -30.003 -6.043 8.570 1.00 59.25 237 VAL A N 1
ATOM 1750 C CA . VAL A 1 237 ? -30.499 -4.790 9.174 1.00 59.25 237 VAL A CA 1
ATOM 1751 C C . VAL A 1 237 ? -32.005 -4.604 8.934 1.00 59.25 237 VAL A C 1
ATOM 1753 O O . VAL A 1 237 ? -32.719 -4.133 9.822 1.00 59.25 237 VAL A O 1
ATOM 1756 N N . SER A 1 238 ? -32.511 -4.999 7.762 1.00 49.75 238 SER A N 1
ATOM 1757 C CA . SER A 1 238 ? -33.943 -4.972 7.440 1.00 49.75 238 SER A CA 1
ATOM 1758 C C . SER A 1 238 ? -34.742 -6.006 8.247 1.00 49.75 238 SER A C 1
ATOM 1760 O O . SER A 1 238 ? -35.799 -5.671 8.784 1.00 49.75 238 SER A O 1
ATOM 1762 N N . ALA A 1 239 ? -34.212 -7.221 8.429 1.00 50.12 239 ALA A N 1
ATOM 1763 C CA . ALA A 1 239 ? -34.830 -8.246 9.270 1.00 50.12 239 ALA A CA 1
ATOM 1764 C C . ALA A 1 239 ? -34.922 -7.812 10.745 1.00 50.12 239 ALA A C 1
ATOM 1766 O O . ALA A 1 239 ? -35.981 -7.945 11.358 1.00 50.12 239 ALA A O 1
ATOM 1767 N N . THR A 1 240 ? -33.865 -7.212 11.303 1.00 51.72 240 THR A N 1
ATOM 1768 C CA . THR A 1 240 ? -33.865 -6.716 12.691 1.00 51.72 240 THR A CA 1
ATOM 1769 C C . THR A 1 240 ? -34.829 -5.540 12.891 1.00 51.72 240 THR A C 1
ATOM 1771 O O . THR A 1 240 ? -35.481 -5.450 13.931 1.00 51.72 240 THR A O 1
ATOM 1774 N N . LYS A 1 241 ? -34.992 -4.659 11.890 1.00 50.84 241 LYS A N 1
ATOM 1775 C CA . LYS A 1 241 ? -36.012 -3.593 11.929 1.00 50.84 241 LYS A CA 1
ATOM 1776 C C . LYS A 1 241 ? -37.442 -4.145 11.944 1.00 50.84 241 LYS A C 1
ATOM 1778 O O . LYS A 1 241 ? -38.256 -3.638 12.709 1.00 50.84 241 LYS A O 1
ATOM 1783 N N . ASN A 1 242 ? -37.730 -5.185 11.158 1.00 46.97 242 ASN A N 1
ATOM 1784 C CA . ASN A 1 242 ? -39.068 -5.786 11.082 1.00 46.97 242 ASN A CA 1
ATOM 1785 C C . ASN A 1 242 ? -39.460 -6.576 12.343 1.00 46.97 242 ASN A C 1
ATOM 1787 O O . ASN A 1 242 ? -40.639 -6.643 12.688 1.00 46.97 242 ASN A O 1
ATOM 1791 N N . ILE A 1 243 ? -38.492 -7.154 13.059 1.00 53.19 243 ILE A N 1
ATOM 1792 C CA . ILE A 1 243 ? -38.753 -7.846 14.333 1.00 53.19 243 ILE A CA 1
ATOM 1793 C C . ILE A 1 243 ? -39.136 -6.837 15.426 1.00 53.19 243 ILE A C 1
ATOM 1795 O O . ILE A 1 243 ? -40.107 -7.060 16.146 1.00 53.19 243 ILE A O 1
ATOM 1799 N N . ASN A 1 244 ? -38.450 -5.690 15.493 1.00 49.91 244 ASN A N 1
ATOM 1800 C CA . ASN A 1 244 ? -38.747 -4.644 16.478 1.00 49.91 244 ASN A CA 1
ATOM 1801 C C . ASN A 1 244 ? -40.058 -3.883 16.203 1.00 49.91 244 ASN A C 1
ATOM 1803 O O . ASN A 1 244 ? -40.615 -3.296 17.126 1.00 49.91 244 ASN A O 1
ATOM 1807 N N . SER A 1 245 ? -40.576 -3.883 14.969 1.00 51.94 245 SER A N 1
ATOM 1808 C CA . SER A 1 245 ? -41.898 -3.310 14.674 1.00 51.94 245 SER A CA 1
ATOM 1809 C C . SER A 1 245 ? -43.055 -4.268 14.983 1.00 51.94 245 SER A C 1
ATOM 1811 O O . SER A 1 245 ? -44.153 -3.811 15.294 1.00 51.94 245 SER A O 1
ATOM 1813 N N . ASN A 1 246 ? -42.824 -5.585 14.947 1.00 51.59 246 ASN A N 1
ATOM 1814 C CA . ASN A 1 246 ? -43.853 -6.589 15.248 1.00 51.59 246 ASN A CA 1
ATOM 1815 C C . ASN A 1 246 ? -44.007 -6.908 16.744 1.00 51.59 246 ASN A C 1
ATOM 1817 O O . ASN A 1 246 ? -45.053 -7.411 17.138 1.00 51.59 246 ASN A O 1
ATOM 1821 N N . SER A 1 247 ? -43.023 -6.599 17.592 1.00 48.50 247 SER A N 1
ATOM 1822 C CA . SER A 1 247 ? -43.127 -6.786 19.050 1.00 48.50 247 SER A CA 1
ATOM 1823 C C . SER A 1 247 ? -43.834 -5.636 19.783 1.00 48.50 247 SER A C 1
ATOM 1825 O O . SER A 1 247 ? -44.160 -5.780 20.956 1.00 48.50 247 SER A O 1
ATOM 1827 N N . MET A 1 248 ? -44.117 -4.516 19.105 1.00 48.66 248 MET A N 1
ATOM 1828 C CA . MET A 1 248 ? -44.732 -3.317 19.701 1.00 48.66 248 MET A CA 1
ATOM 1829 C C . MET A 1 248 ? -46.247 -3.184 19.431 1.00 48.66 248 MET A C 1
ATOM 1831 O O . MET A 1 248 ? -46.846 -2.177 19.796 1.00 48.66 248 MET A O 1
ATOM 1835 N N . SER A 1 249 ? -46.875 -4.167 18.772 1.00 50.44 249 SER A N 1
ATOM 1836 C CA . SER A 1 249 ? -48.302 -4.136 18.383 1.00 50.44 249 SER A CA 1
ATOM 1837 C C . SER A 1 249 ? -49.171 -5.203 19.070 1.00 50.44 249 SER A C 1
ATOM 1839 O O . SER A 1 249 ? -50.317 -5.409 18.678 1.00 50.44 249 SER A O 1
ATOM 1841 N N . GLY A 1 250 ? -48.649 -5.869 20.106 1.00 48.41 250 GLY A N 1
ATOM 1842 C CA . GLY A 1 250 ? -49.248 -7.069 20.694 1.00 48.41 250 GLY A CA 1
ATOM 1843 C C . GLY A 1 250 ? -49.671 -6.995 22.162 1.00 48.41 250 GLY A C 1
ATOM 1844 O O . GLY A 1 250 ? -49.707 -8.046 22.779 1.00 48.41 250 GLY A O 1
ATOM 1845 N N . GLU A 1 251 ? -49.983 -5.833 22.745 1.00 46.91 251 GLU A N 1
ATOM 1846 C CA . GLU A 1 251 ? -50.658 -5.769 24.058 1.00 46.91 251 GLU A CA 1
ATOM 1847 C C . GLU A 1 251 ? -51.651 -4.598 24.099 1.00 46.91 251 GLU A C 1
ATOM 1849 O O . GLU A 1 251 ? -51.293 -3.453 24.364 1.00 46.91 251 GLU A O 1
ATOM 1854 N N . GLY A 1 252 ? -52.924 -4.876 23.806 1.00 48.62 252 GLY A N 1
ATOM 1855 C CA . GLY A 1 252 ? -53.990 -3.882 23.918 1.00 48.62 252 GLY A CA 1
ATOM 1856 C C . GLY A 1 252 ? -55.351 -4.382 23.439 1.00 48.62 252 GLY A C 1
ATOM 1857 O O . GLY A 1 252 ? -55.726 -4.138 22.297 1.00 48.62 252 GLY A O 1
ATOM 1858 N N . GLY A 1 253 ? -56.109 -5.028 24.331 1.00 39.53 253 GLY A N 1
ATOM 1859 C CA . GLY A 1 253 ? -57.550 -5.277 24.167 1.00 39.53 253 GLY A CA 1
ATOM 1860 C C . GLY A 1 253 ? -57.946 -6.741 24.401 1.00 39.53 253 GLY A C 1
ATOM 1861 O O . GLY A 1 253 ? -57.417 -7.630 23.753 1.00 39.53 253 GLY A O 1
ATOM 1862 N N . GLY A 1 254 ? -58.869 -7.082 25.295 1.00 35.31 254 GLY A N 1
ATOM 1863 C CA . GLY A 1 254 ? -59.725 -6.247 26.124 1.00 35.31 254 GLY A CA 1
ATOM 1864 C C . GLY A 1 254 ? -60.422 -7.088 27.192 1.00 35.31 254 GLY A C 1
ATOM 1865 O O . GLY A 1 254 ? -60.683 -8.274 26.995 1.00 35.31 254 GLY A O 1
ATOM 1866 N N . GLY A 1 255 ? -60.688 -6.450 28.330 1.00 40.28 255 GLY A N 1
ATOM 1867 C CA . GLY A 1 255 ? -61.674 -6.915 29.295 1.00 40.28 255 GLY A CA 1
ATOM 1868 C C . GLY A 1 255 ? -63.067 -6.460 28.869 1.00 40.28 255 GLY A C 1
ATOM 1869 O O . GLY A 1 255 ? -63.244 -5.316 28.443 1.00 40.28 255 GLY A O 1
ATOM 1870 N N . GLY A 1 256 ? -64.022 -7.373 28.998 1.00 38.94 256 GLY A N 1
ATOM 1871 C CA . GLY A 1 256 ? -65.464 -7.166 28.963 1.00 38.94 256 GLY A CA 1
ATOM 1872 C C . GLY A 1 256 ? -66.096 -8.210 29.864 1.00 38.94 256 GLY A C 1
ATOM 1873 O O . GLY A 1 256 ? -65.688 -9.386 29.728 1.00 38.94 256 GLY A O 1
#

Radius of gyration: 30.05 Å; chains: 1; bounding box: 109×40×75 Å

Foldseek 3Di:
DDPDPVPDFPDPVVDPDPQPGDDDFDWAWPDPAADPVRDTDTHTPDDDDPHDDDPDDDDPDDDDDDCPVVVVVVVVLVPDDCVRCVCNCCPPNDFLAPQDPVLVVQLVVQLVVLCVVQVADNLLSSLLSSQLLLLLCVLVVPDSVPRNHGNDDDDDADPPRCPLSSVLSSQVSSVVSSVVSVGPDDDDDDDPALVVVQSSVVSNVVVVNLPAEDEDDLVRHDPVCSCRHPVNVVVVVVVVVVVVVVVVPPDDDDDD

Sequence (256 aa):
VSTSPYLHPPVLGDVGDKMTAPWVIVAQSLWHGPDQTGKLEVKLLTPKPRHGVRNTQSVYAARAFNAGNTLDEFANVAAMEMTTFPLFPHILGGPLVDEAASAVQRAAADTAAMTQHHGLNADQAGAVAGALVAVDEAGRGLPTSSLTVNPVRLVHGPFGSGKTHTLAAFIVSAAERLAAAGSPARILVSAHTNIAVDRLLIALVERGFTDFVRVGALRRIDHLVLPHSLHCRESSVSATKNINSNSMSGEGGGGG

InterPro domains:
  IPR027417 P-loop containing nucleoside triphosphate hydrolase [G3DSA:3.40.50.300] (52-248)
  IPR027417 P-loop containing nucleoside triphosphate hydrolase [SSF52540] (117-227)
  IPR041677 DNA2/NAM7 helicase, helicase domain [PF13086] (120-231)
  IPR045055 DNA2/NAM7-like helicase [PTHR10887] (93-222)

Secondary structure (DSSP, 8-state):
----TT--PPPGGG-S-TTS------EEESSSS--TTS---EEESSPPPSSS--SS---S-------HHHHHHHHHHHT--TTT-TTHHHHHS--SS---HHHHHHHHHHHHHHHHHH---HHHHHHHHHHHHHHHHHHTT--GGG-SS-SS------TTS-HHHHHHHHHHHHHHHHHHTT---------SSHHHHHHHHHHHHHTT-----B-S-GGGS-TTTGGGBHHHHHHHHHHHHHHHHHTTSS------

pLDDT: mean 81.12, std 16.14, range [33.41, 98.0]